Protein 1I39 (pdb70)

Radius of gyration: 17.46 Å; Cα contacts (8 Å, |Δi|>4): 346; chains: 1; bounding box: 52×42×25 Å

Foldseek 3Di:
DEKEKEWDQLQFQFFKIKIKMKAAPDVVVLCVLPLLPCPPPDLVVLLVSLVVRVVGIPMDMDIAALVRCLVVCVPPPSQVVVLVVRLVNCQVVVDQEYEYEDPDQDFVVSQVVSCVSNVHHYHYDHRCLNPGSNNSSRVSNNVSVRVVVVVVVCVPVNPQDPRHPPPPSVLVVLLVCLVVVHHDRRGNCVDPSNVVSNVD

Sequence (200 aa):
MKAGIDEAGKGCVIGPLVVAGVACSDEDRLRKLGVKDSKKLSQGRREELAEEIRKICRTEVLKVSPENLDERMAAKTINEILKECYAEIILRLKPEIAYVDSPDVIPERLSRELEEITGLRVVAEHKADEKYPLVAAASIIAKVEREREIERLKEKFGDFGSGYASDPRTREVLKEWIASGRIPSCVRMRWKTVSNLRQK

Structure (mmCIF, N/CA/C/O backbone):
data_1I39
#
_entry.id   1I39
#
_cell.length_a   74.826
_cell.length_b   74.826
_cell.length_c   142.747
_cell.angle_alpha   90.00
_cell.angle_beta   90.00
_cell.angle_gamma   120.00
#
_symmetry.space_group_name_H-M   'P 65 2 2'
#
loop_
_entity.id
_entity.type
_entity.pdbx_description
1 polymer 'RIBONUCLEASE HII'
2 water water
#
loop_
_atom_site.group_PDB
_atom_site.id
_atom_site.type_symbol
_atom_site.label_atom_id
_atom_site.label_alt_id
_atom_site.label_comp_id
_atom_site.label_asym_id
_atom_site.label_entity_id
_atom_site.label_seq_id
_atom_site.pdbx_PDB_ins_code
_atom_site.Cartn_x
_atom_site.Cartn_y
_atom_site.Cartn_z
_atom_site.occupancy
_atom_site.B_iso_or_equiv
_atom_site.auth_seq_id
_atom_site.auth_comp_id
_atom_site.auth_asym_id
_atom_site.auth_atom_id
_atom_site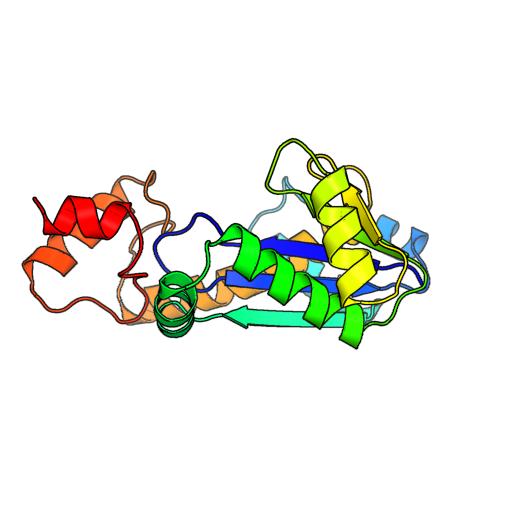.pdbx_PDB_model_num
ATOM 1 N N . MET A 1 21 ? 37.987 49.093 30.016 1.00 53.30 1 MET A N 1
ATOM 2 C CA . MET A 1 21 ? 37.641 47.890 29.202 1.00 51.98 1 MET A CA 1
ATOM 3 C C . MET A 1 21 ? 36.382 48.090 28.368 1.00 50.82 1 MET A C 1
ATOM 4 O O . MET A 1 21 ? 35.547 48.938 28.676 1.00 50.62 1 MET A O 1
ATOM 9 N N . LYS A 1 22 ? 36.261 47.301 27.305 1.00 48.85 2 LYS A N 1
ATOM 10 C CA . LYS A 1 22 ? 35.088 47.337 26.443 1.00 46.75 2 LYS A CA 1
ATOM 11 C C . LYS A 1 22 ? 34.263 46.115 26.855 1.00 44.17 2 LYS A C 1
ATOM 12 O O . LYS A 1 22 ? 34.779 45.218 27.518 1.00 43.69 2 LYS A O 1
ATOM 18 N N . ALA A 1 23 ? 32.993 46.073 26.474 1.00 42.28 3 ALA A N 1
ATOM 19 C CA . ALA A 1 23 ? 32.152 44.940 26.847 1.00 39.55 3 ALA A CA 1
ATOM 20 C C . ALA A 1 23 ? 31.152 44.574 25.764 1.00 37.89 3 ALA A C 1
ATOM 21 O O . ALA A 1 23 ? 30.721 45.432 24.996 1.00 37.16 3 ALA A O 1
ATOM 23 N N . GLY A 1 24 ? 30.804 43.289 25.710 1.00 35.31 4 GLY A N 1
ATOM 24 C CA . GLY A 1 24 ? 29.843 42.796 24.740 1.00 33.84 4 GLY A CA 1
ATOM 25 C C . GLY A 1 24 ? 28.627 42.271 25.486 1.00 32.51 4 GLY A C 1
ATOM 26 O O . GLY A 1 24 ? 28.766 41.717 26.573 1.00 32.11 4 GLY A O 1
ATOM 27 N N . ILE A 1 25 ? 27.442 42.447 24.908 1.00 31.60 5 ILE A N 1
ATOM 28 C CA . ILE A 1 25 ? 26.193 42.017 25.534 1.00 32.10 5 ILE A CA 1
ATOM 29 C C . ILE A 1 25 ? 25.309 41.270 24.533 1.00 31.58 5 ILE A C 1
ATOM 30 O O . ILE A 1 25 ? 25.175 41.685 23.382 1.00 32.61 5 ILE A O 1
ATOM 35 N N . ASP A 1 26 ? 24.704 40.169 24.971 1.00 30.78 6 ASP A N 1
ATOM 36 C CA . ASP A 1 26 ? 23.824 39.389 24.101 1.00 28.97 6 ASP A CA 1
ATOM 37 C C . ASP A 1 26 ? 22.793 38.626 24.936 1.00 26.95 6 ASP A C 1
ATOM 38 O O . ASP A 1 26 ? 22.760 38.753 26.162 1.00 26.95 6 ASP A O 1
ATOM 43 N N . GLU A 1 27 ? 21.958 37.838 24.270 1.00 25.67 7 GLU A N 1
ATOM 44 C CA . GLU A 1 27 ? 20.912 37.073 24.953 1.00 25.75 7 GLU A CA 1
ATOM 45 C C . GLU A 1 27 ? 20.701 35.709 24.332 1.00 25.09 7 GLU A C 1
ATOM 46 O O . GLU A 1 27 ? 21.211 35.428 23.249 1.00 24.29 7 GLU A O 1
ATOM 52 N N . ALA A 1 28 ? 19.932 34.877 25.030 1.00 23.31 8 ALA A N 1
ATOM 53 C CA . ALA A 1 28 ? 19.556 33.557 24.544 1.00 22.81 8 ALA A CA 1
ATOM 54 C C . ALA A 1 28 ? 18.143 33.266 25.048 1.00 22.68 8 ALA A C 1
ATOM 55 O O . ALA A 1 28 ? 17.845 33.499 26.217 1.00 23.99 8 ALA A O 1
ATOM 57 N N . GLY A 1 29 ? 17.282 32.772 24.162 1.00 22.58 9 GLY A N 1
ATOM 58 C CA . GLY A 1 29 ? 15.928 32.409 24.544 1.00 24.41 9 GLY A CA 1
ATOM 59 C C . GLY A 1 29 ? 14.814 33.425 24.350 1.00 25.18 9 GLY A C 1
ATOM 60 O O . GLY A 1 29 ? 13.694 33.204 24.814 1.00 24.75 9 GLY A O 1
ATOM 61 N N . LYS A 1 30 ? 15.087 34.521 23.656 1.00 26.68 10 LYS A N 1
ATOM 62 C CA . LYS A 1 30 ? 14.043 35.525 23.478 1.00 28.88 10 LYS A CA 1
ATOM 63 C C . LYS A 1 30 ? 12.838 35.015 22.686 1.00 29.47 10 LYS A C 1
ATOM 64 O O . LYS A 1 30 ? 11.714 35.430 22.946 1.00 31.41 10 LYS A O 1
ATOM 70 N N . GLY A 1 31 ? 13.061 34.099 21.749 1.00 29.08 11 GLY A N 1
ATOM 71 C CA . GLY A 1 31 ? 11.955 33.606 20.943 1.00 30.31 11 GLY A CA 1
ATOM 72 C C . GLY A 1 31 ? 11.349 32.280 21.371 1.00 31.90 11 GLY A C 1
ATOM 73 O O . GLY A 1 31 ? 10.440 31.777 20.723 1.00 31.11 11 GLY A O 1
ATOM 74 N N . CYS A 1 32 ? 11.845 31.730 22.472 1.00 31.46 12 CYS A N 1
ATOM 75 C CA . CYS A 1 32 ? 11.383 30.451 22.999 1.00 33.15 12 CYS A CA 1
ATOM 76 C C . CYS A 1 32 ? 10.003 30.551 23.686 1.00 33.32 12 CYS A C 1
ATOM 77 O O . CYS A 1 32 ? 9.595 31.629 24.115 1.00 33.49 12 CYS A O 1
ATOM 80 N N . VAL A 1 33 ? 9.272 29.437 23.768 1.00 32.11 13 VAL A N 1
ATOM 81 C CA . VAL A 1 33 ? 7.973 29.439 24.451 1.00 31.29 13 VAL A CA 1
ATOM 82 C C . VAL A 1 33 ? 8.122 28.761 25.817 1.00 29.58 13 VAL A C 1
ATOM 83 O O . VAL A 1 33 ? 7.262 28.900 26.691 1.00 30.25 13 VAL A O 1
ATOM 87 N N . ILE A 1 34 ? 9.224 28.037 25.993 1.00 27.48 14 ILE A N 1
ATOM 88 C CA . ILE A 1 34 ? 9.523 27.342 27.245 1.00 25.85 14 ILE A CA 1
ATOM 89 C C . ILE A 1 34 ? 10.898 27.780 27.773 1.00 27.51 14 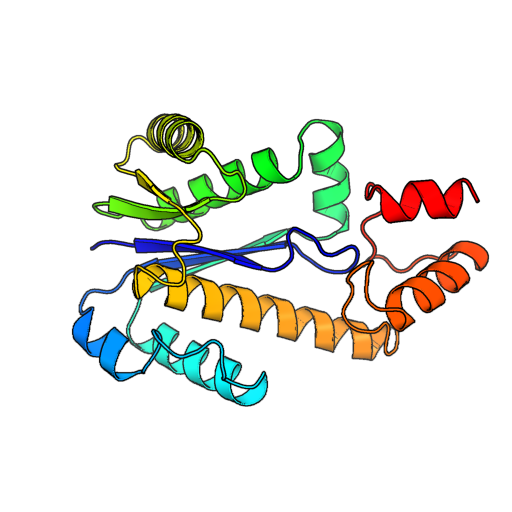ILE A C 1
ATOM 90 O O . ILE A 1 34 ? 11.834 27.987 26.992 1.00 26.60 14 ILE A O 1
ATOM 95 N N . GLY A 1 35 ? 11.018 27.938 29.090 1.00 25.66 15 GLY A N 1
ATOM 96 C CA . GLY A 1 35 ? 12.303 28.313 29.658 1.00 24.31 15 GLY A CA 1
ATOM 97 C C . GLY A 1 35 ? 12.572 29.794 29.864 1.00 24.05 15 GLY A C 1
ATOM 98 O O . GLY A 1 35 ? 11.832 30.655 29.375 1.00 22.88 15 GLY A O 1
ATOM 99 N N . PRO A 1 36 ? 13.675 30.128 30.552 1.00 24.34 16 PRO A N 1
ATOM 100 C CA . PRO A 1 36 ? 14.020 31.521 30.823 1.00 24.90 16 PRO A CA 1
ATOM 101 C C . PRO A 1 36 ? 14.639 32.306 29.680 1.00 25.24 16 PRO A C 1
ATOM 102 O O . PRO A 1 36 ? 15.014 31.752 28.642 1.00 24.15 16 PRO A O 1
ATOM 106 N N . LEU A 1 37 ? 14.729 33.614 29.906 1.00 24.67 17 LEU A N 1
ATOM 107 C CA . LEU A 1 37 ? 15.391 34.525 28.991 1.00 25.09 17 LEU A CA 1
ATOM 108 C C . LEU A 1 37 ? 16.714 34.759 29.724 1.00 23.70 17 LEU A C 1
ATOM 109 O O . LEU A 1 37 ? 16.716 35.055 30.914 1.00 23.30 17 LEU A O 1
ATOM 114 N N . VAL A 1 38 ? 17.827 34.593 29.028 1.00 23.87 18 VAL A N 1
ATOM 115 C CA . VAL A 1 38 ? 19.136 34.798 29.636 1.00 23.79 18 VAL A CA 1
ATOM 116 C C . VAL A 1 38 ? 19.880 35.933 28.924 1.00 23.85 18 VAL A C 1
ATOM 117 O O . VAL A 1 38 ? 19.984 35.953 27.695 1.00 23.30 18 VAL A O 1
ATOM 121 N N . VAL A 1 39 ? 20.375 36.884 29.708 1.00 23.00 19 VAL A N 1
ATOM 122 C CA . VAL A 1 39 ? 21.123 38.016 29.180 1.00 23.52 19 VAL A CA 1
ATOM 123 C C . VAL A 1 39 ? 22.488 38.013 29.870 1.00 23.71 19 VAL A C 1
ATOM 124 O O . VAL A 1 39 ? 22.570 37.927 31.096 1.00 22.83 19 VAL A O 1
ATOM 128 N N . ALA A 1 40 ? 23.554 38.104 29.081 1.00 24.90 20 ALA A N 1
ATOM 129 C CA . ALA A 1 40 ? 24.912 38.086 29.636 1.00 24.72 20 ALA A CA 1
ATOM 130 C C . ALA A 1 40 ? 25.832 39.159 29.064 1.00 25.21 20 ALA A C 1
ATOM 131 O O . ALA A 1 40 ? 25.653 39.613 27.941 1.00 24.78 20 ALA A O 1
ATOM 133 N N . GLY A 1 41 ? 26.825 39.542 29.861 1.00 27.32 21 GLY A N 1
ATOM 134 C CA . GLY A 1 41 ? 27.788 40.544 29.451 1.00 28.82 21 GLY A CA 1
ATOM 135 C C . GLY A 1 41 ? 29.207 40.067 29.718 1.00 29.65 21 GLY A C 1
ATOM 136 O O . GLY A 1 41 ? 29.460 39.374 30.708 1.00 28.18 21 GLY A O 1
ATOM 137 N N . VAL A 1 42 ? 30.127 40.425 28.824 1.00 29.24 22 VAL A N 1
ATOM 138 C CA . VAL A 1 42 ? 31.528 40.043 28.957 1.00 31.41 22 VAL A CA 1
ATOM 139 C C . VAL A 1 42 ? 32.451 41.241 28.729 1.00 31.80 22 VAL A C 1
ATOM 140 O O . VAL A 1 42 ? 32.296 41.986 27.754 1.00 31.11 22 VAL A O 1
ATOM 144 N N . ALA A 1 43 ? 33.407 41.413 29.639 1.00 33.13 23 ALA A N 1
ATOM 145 C CA . ALA A 1 43 ? 34.395 42.489 29.562 1.00 35.57 23 ALA A CA 1
ATOM 146 C C . ALA A 1 43 ? 35.780 41.865 29.765 1.00 36.53 23 ALA A C 1
ATOM 147 O O . ALA A 1 43 ? 36.006 41.152 30.743 1.00 35.36 23 ALA A O 1
ATOM 149 N N . CYS A 1 44 ? 36.699 42.136 28.841 1.00 40.67 24 CYS A N 1
ATOM 150 C CA . CYS A 1 44 ? 38.043 41.565 28.905 1.00 44.92 24 CYS A CA 1
ATOM 151 C C . CYS A 1 44 ? 39.137 42.616 28.872 1.00 46.04 24 CYS A C 1
ATOM 152 O O . CYS A 1 44 ? 38.983 43.669 28.256 1.00 45.67 24 CYS A O 1
ATOM 155 N N . SER A 1 45 ? 40.253 42.304 29.523 1.00 48.01 25 SER A N 1
ATOM 156 C CA . SER A 1 45 ? 41.397 43.202 29.577 1.00 49.31 25 SER A CA 1
ATOM 157 C C . SER A 1 45 ? 42.380 42.844 28.469 1.00 50.00 25 SER A C 1
ATOM 158 O O . SER A 1 45 ? 43.314 43.592 28.192 1.00 50.60 25 SER A O 1
ATOM 161 N N . ASP A 1 46 ? 42.160 41.694 27.841 1.00 50.92 26 ASP A N 1
ATOM 162 C CA . ASP A 1 46 ? 43.029 41.226 26.768 1.00 52.09 26 ASP A CA 1
ATOM 163 C C . ASP A 1 46 ? 42.190 40.539 25.698 1.00 52.50 26 ASP A C 1
ATOM 164 O O . ASP A 1 46 ? 41.864 39.357 25.824 1.00 52.60 26 ASP A O 1
ATOM 169 N N . GLU A 1 47 ? 41.849 41.276 24.645 1.00 52.54 27 GLU A N 1
ATOM 170 C CA . GLU A 1 47 ? 41.042 40.724 23.565 1.00 54.01 27 GLU A CA 1
ATOM 171 C C . GLU A 1 47 ? 41.729 39.652 22.728 1.00 54.23 27 GLU A C 1
ATOM 172 O O . GLU A 1 47 ? 41.090 38.687 22.312 1.00 54.39 27 GLU A O 1
ATOM 178 N N . ASP A 1 48 ? 43.022 39.818 22.470 1.00 54.64 28 ASP A N 1
ATOM 179 C CA . ASP A 1 48 ? 43.745 38.844 21.663 1.00 54.39 28 ASP A CA 1
ATOM 180 C C . ASP A 1 48 ? 43.806 37.498 22.372 1.00 53.07 28 ASP A C 1
ATOM 181 O O . ASP A 1 48 ? 43.878 36.451 21.727 1.00 52.67 28 ASP A O 1
ATOM 186 N N . ARG A 1 49 ? 43.779 37.520 23.701 1.00 51.75 29 ARG A N 1
ATOM 187 C CA . ARG A 1 49 ? 43.813 36.272 24.450 1.00 51.45 29 ARG A CA 1
ATOM 188 C C . ARG A 1 49 ? 42.439 35.620 24.320 1.00 50.88 29 ARG A C 1
ATOM 189 O O . ARG A 1 49 ? 42.313 34.396 24.298 1.00 50.39 29 ARG A O 1
ATOM 197 N N . LEU A 1 50 ? 41.412 36.458 24.226 1.00 50.17 30 LEU A N 1
ATOM 198 C CA . LEU A 1 50 ? 40.046 35.981 24.072 1.00 49.31 30 LEU A CA 1
ATOM 199 C C . LEU A 1 50 ? 39.935 35.312 22.707 1.00 49.30 30 LEU A C 1
ATOM 200 O O . LEU A 1 50 ? 39.333 34.247 22.569 1.00 48.80 30 LEU A O 1
ATOM 205 N N . ARG A 1 51 ? 40.532 35.951 21.706 1.00 49.13 31 ARG A N 1
ATOM 206 C CA . ARG A 1 51 ? 40.520 35.447 20.342 1.00 49.38 31 ARG A CA 1
ATOM 207 C C . ARG A 1 51 ? 41.178 34.077 20.267 1.00 48.90 31 ARG A C 1
ATOM 208 O O . ARG A 1 51 ? 40.689 33.184 19.581 1.00 48.99 31 ARG A O 1
ATOM 216 N N . LYS A 1 52 ? 42.290 33.915 20.974 1.00 48.76 32 LYS A N 1
ATOM 217 C CA . LYS A 1 52 ? 43.013 32.653 20.974 1.00 48.82 32 LYS A CA 1
ATOM 218 C C . LYS A 1 52 ? 42.109 31.475 21.339 1.00 48.21 32 LYS A C 1
ATOM 219 O O . LYS A 1 52 ? 42.330 30.354 20.874 1.00 47.16 32 LYS A O 1
ATOM 225 N N . LEU A 1 53 ? 41.101 31.731 22.173 1.00 46.63 33 LEU A N 1
ATOM 226 C CA . LEU A 1 53 ? 40.164 30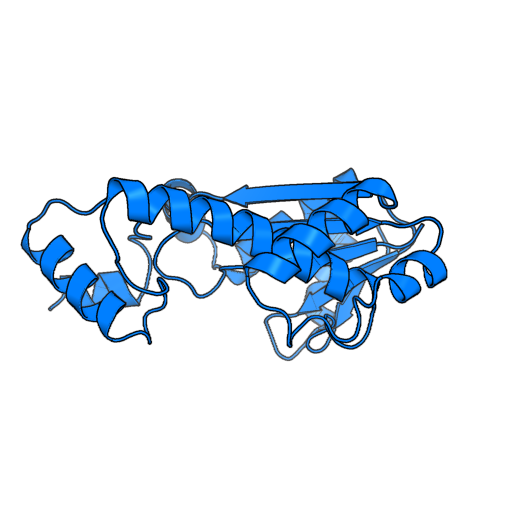.688 22.587 1.00 45.15 33 LEU A CA 1
ATOM 227 C C . LEU A 1 53 ? 39.291 30.253 21.414 1.00 44.05 33 LEU A C 1
ATOM 228 O O . LEU A 1 53 ? 38.669 29.189 21.453 1.00 43.46 33 LEU A O 1
ATOM 233 N N . GLY A 1 54 ? 39.243 31.089 20.380 1.00 43.30 34 GLY A N 1
ATOM 234 C CA . GLY A 1 54 ? 38.458 30.785 19.197 1.00 42.72 34 GLY A CA 1
ATOM 235 C C . GLY A 1 54 ? 36.972 31.099 19.279 1.00 43.35 34 GLY A C 1
ATOM 236 O O . GLY A 1 54 ? 36.151 30.343 18.753 1.00 42.58 34 GLY A O 1
ATOM 237 N N . VAL A 1 55 ? 36.616 32.209 19.919 1.00 43.08 35 VAL A N 1
ATOM 238 C CA . VAL A 1 55 ? 35.210 32.592 20.046 1.00 43.67 35 VAL A CA 1
ATOM 239 C C . VAL A 1 55 ? 34.594 32.959 18.695 1.00 44.49 35 VAL A C 1
ATOM 240 O O . VAL A 1 55 ? 33.397 32.763 18.478 1.00 42.64 35 VAL A O 1
ATOM 244 N N . LYS A 1 56 ? 35.417 33.482 17.787 1.00 47.20 36 LYS A N 1
ATOM 245 C CA . LYS A 1 56 ? 34.942 33.883 16.465 1.00 48.83 36 LYS A CA 1
ATOM 246 C C . LYS A 1 56 ? 34.191 32.764 15.748 1.00 49.17 36 LYS A C 1
ATOM 247 O O . LYS A 1 56 ? 33.106 32.988 15.211 1.00 49.11 36 LYS A O 1
ATOM 253 N N . ASP A 1 57 ? 34.764 31.564 15.734 1.00 49.43 37 ASP A N 1
ATOM 254 C CA . ASP A 1 57 ? 34.113 30.430 15.074 1.00 50.20 37 ASP A CA 1
ATOM 255 C C . ASP A 1 57 ? 33.531 29.435 16.083 1.00 48.97 37 ASP A C 1
ATOM 256 O O . ASP A 1 57 ? 33.826 28.241 16.029 1.00 50.53 37 ASP A O 1
ATOM 261 N N . SER A 1 58 ? 32.696 29.920 16.994 1.00 46.36 38 SER A N 1
ATOM 262 C CA . SER A 1 58 ? 32.102 29.051 18.005 1.00 43.64 38 SER A CA 1
ATOM 263 C C . SER A 1 58 ? 30.720 28.501 17.641 1.00 42.42 38 SER A C 1
ATOM 264 O O . SER A 1 58 ? 30.216 27.588 18.302 1.00 40.65 38 SER A O 1
ATOM 267 N N . LYS A 1 59 ? 30.113 29.044 16.587 1.00 40.74 39 LYS A N 1
ATOM 268 C CA . LYS A 1 59 ? 28.793 28.593 16.153 1.00 40.41 39 LYS A CA 1
ATOM 269 C C . LYS A 1 59 ? 28.756 27.109 15.785 1.00 38.49 39 LYS A C 1
ATOM 270 O O . LYS A 1 59 ? 27.740 26.443 15.970 1.00 38.18 39 LYS A O 1
ATOM 276 N N . LYS A 1 60 ? 29.873 26.596 15.280 1.00 36.32 40 LYS A N 1
ATOM 277 C CA . LYS A 1 60 ? 29.976 25.197 14.866 1.00 35.58 40 LYS A CA 1
ATOM 278 C C . LYS A 1 60 ? 30.040 24.240 16.050 1.00 33.85 40 LYS A C 1
ATOM 279 O O . LYS A 1 60 ? 29.776 23.046 15.911 1.00 32.46 40 LYS A O 1
ATOM 285 N N . LEU A 1 61 ? 30.396 24.772 17.214 1.00 32.72 41 LEU A N 1
ATOM 286 C CA . LEU A 1 61 ? 30.535 23.962 18.419 1.00 31.31 41 LEU A CA 1
ATOM 287 C C . LEU A 1 61 ? 29.255 23.294 18.918 1.00 31.05 41 LEU A C 1
ATOM 288 O O . LEU A 1 61 ? 28.155 23.829 18.782 1.00 30.85 41 LEU A O 1
ATOM 293 N N . SER A 1 62 ? 29.431 22.118 19.509 1.00 29.54 42 SER A N 1
ATOM 294 C CA . SER A 1 62 ? 28.340 21.349 20.085 1.00 28.99 42 SER A CA 1
ATOM 295 C C . SER A 1 62 ? 28.015 21.930 21.460 1.00 28.44 42 SER A C 1
ATOM 296 O O . SER A 1 62 ? 28.730 22.796 21.975 1.00 26.65 42 SER A O 1
ATOM 299 N N . GLN A 1 63 ? 26.951 21.419 22.067 1.00 26.94 43 GLN A N 1
ATOM 300 C CA . GLN A 1 63 ? 26.554 21.874 23.392 1.00 27.21 43 GLN A CA 1
ATOM 301 C C . GLN A 1 63 ? 27.678 21.564 24.394 1.00 26.57 43 GLN A C 1
ATOM 302 O O . GLN A 1 63 ? 27.995 22.378 25.269 1.00 24.72 43 GLN A O 1
ATOM 308 N N . GLY A 1 64 ? 28.301 20.397 24.237 1.00 25.15 44 GLY A N 1
ATOM 309 C CA . GLY A 1 64 ? 29.375 20.001 25.129 1.00 24.78 44 GLY A CA 1
ATOM 310 C C . GLY A 1 64 ? 30.614 20.867 24.991 1.00 24.93 44 GLY A C 1
ATOM 311 O O . GLY A 1 64 ? 31.237 21.234 25.986 1.00 23.92 44 GLY A O 1
ATOM 312 N N . ARG A 1 65 ? 30.986 21.194 23.758 1.00 24.13 45 ARG A N 1
ATOM 313 C CA . ARG A 1 65 ? 32.150 22.039 23.550 1.00 25.65 45 ARG A CA 1
ATOM 314 C C . ARG A 1 65 ? 31.844 23.487 23.961 1.00 25.91 45 ARG A C 1
ATOM 315 O O . ARG A 1 65 ? 32.728 24.206 24.437 1.00 23.37 45 ARG A O 1
ATOM 323 N N . ARG A 1 66 ? 30.593 23.917 23.786 1.00 26.94 46 ARG A N 1
ATOM 324 C CA . ARG A 1 66 ? 30.222 25.284 24.165 1.00 27.06 46 ARG A CA 1
ATOM 325 C C . ARG A 1 66 ? 30.405 25.496 25.662 1.00 26.79 46 ARG A C 1
ATOM 326 O O . ARG A 1 66 ? 30.912 26.526 26.107 1.00 25.55 46 ARG A O 1
ATOM 334 N N . GLU A 1 67 ? 29.966 24.512 26.436 1.00 26.70 47 GLU A N 1
ATOM 335 C CA . GLU A 1 67 ? 30.074 24.575 27.879 1.00 25.94 47 GLU A CA 1
ATOM 336 C C . GLU A 1 67 ? 31.537 24.710 28.296 1.00 26.80 47 GLU A C 1
ATOM 337 O O . GLU A 1 67 ? 31.867 25.498 29.183 1.00 21.70 47 GLU A O 1
ATOM 343 N N . GLU A 1 68 ? 32.415 23.950 27.643 1.00 25.24 48 GLU A N 1
ATOM 344 C CA . GLU A 1 68 ? 33.839 24.020 27.962 1.00 27.86 48 GLU A CA 1
ATOM 345 C C . GLU A 1 68 ? 34.416 25.399 27.645 1.00 25.25 48 GLU A C 1
ATOM 346 O O . GLU A 1 68 ? 35.212 25.941 28.411 1.00 25.00 48 GLU A O 1
ATOM 352 N N . LEU A 1 69 ? 34.021 25.959 26.506 1.00 25.51 49 LEU A N 1
ATOM 353 C CA . LEU A 1 69 ? 34.514 27.270 26.123 1.00 24.79 49 LEU A CA 1
ATOM 354 C C . LEU A 1 69 ? 34.040 28.334 27.115 1.00 24.40 49 LEU A C 1
ATOM 355 O O . LEU A 1 69 ? 34.782 29.257 27.449 1.00 23.58 49 LEU A O 1
ATOM 360 N N . ALA A 1 70 ? 32.806 28.205 27.593 1.00 25.15 50 ALA A N 1
ATOM 361 C CA . ALA A 1 70 ? 32.284 29.177 28.545 1.00 24.27 50 ALA A CA 1
ATOM 362 C C . ALA A 1 70 ? 33.152 29.221 29.806 1.00 25.69 50 ALA A C 1
ATOM 363 O O . ALA A 1 70 ? 33.427 30.292 30.343 1.00 23.28 50 ALA A O 1
ATOM 365 N N . GLU A 1 71 ? 33.590 28.060 30.279 1.00 27.10 51 GLU A N 1
ATOM 366 C CA . GLU A 1 71 ? 34.427 28.030 31.476 1.00 28.81 51 GLU A CA 1
ATOM 367 C C . GLU A 1 71 ? 35.768 28.733 31.247 1.00 27.92 51 GLU A C 1
ATOM 368 O O . GLU A 1 71 ? 36.295 29.389 32.144 1.00 28.60 51 GLU A O 1
ATOM 374 N N . GLU A 1 72 ? 36.321 28.598 30.049 1.00 29.06 52 GLU A N 1
ATOM 375 C CA . GLU A 1 72 ? 37.589 29.245 29.733 1.00 29.10 52 GLU A CA 1
ATOM 376 C C . GLU A 1 72 ? 37.383 30.761 29.687 1.00 28.85 52 GLU A C 1
ATOM 377 O O . GLU A 1 72 ? 38.229 31.527 30.156 1.00 27.95 52 GLU A O 1
ATOM 383 N N . ILE A 1 73 ? 36.255 31.189 29.122 1.00 27.07 53 ILE A N 1
ATOM 384 C CA . ILE A 1 73 ? 35.942 32.616 29.037 1.00 28.99 53 ILE A CA 1
ATOM 385 C C . ILE A 1 73 ? 35.880 33.217 30.441 1.00 29.13 53 ILE A C 1
ATOM 386 O O . ILE A 1 73 ? 36.505 34.252 30.711 1.00 27.93 53 ILE A O 1
ATOM 391 N N . ARG A 1 74 ? 35.129 32.561 31.328 1.00 29.32 54 ARG A N 1
ATOM 392 C CA . ARG A 1 74 ? 34.967 33.021 32.708 1.00 31.04 54 ARG A CA 1
ATOM 393 C C . ARG A 1 74 ? 36.280 33.197 33.463 1.00 31.60 54 ARG A C 1
ATOM 394 O O . ARG A 1 74 ? 36.373 34.029 34.364 1.00 31.53 54 ARG A O 1
ATOM 402 N N . LYS A 1 75 ? 37.295 32.418 33.102 1.00 32.53 55 LYS A N 1
ATOM 403 C CA . LYS A 1 75 ? 38.581 32.500 33.788 1.00 33.65 55 LYS A CA 1
ATOM 404 C C . LYS A 1 75 ? 39.461 33.687 33.388 1.00 33.02 55 LYS A C 1
ATOM 405 O O . LYS A 1 75 ? 40.334 34.086 34.160 1.00 33.35 55 LYS A O 1
ATOM 411 N N . ILE A 1 76 ? 39.229 34.263 32.208 1.00 32.14 56 ILE A N 1
ATOM 412 C CA . ILE A 1 76 ? 40.036 35.403 31.756 1.00 32.14 56 ILE A CA 1
ATOM 413 C C . ILE A 1 76 ? 39.255 36.706 31.514 1.00 32.04 56 ILE A C 1
ATOM 414 O O . ILE A 1 76 ? 39.843 37.732 31.170 1.00 31.22 56 ILE A O 1
ATOM 419 N N . CYS A 1 77 ? 37.939 36.672 31.696 1.00 31.08 57 CYS A N 1
ATOM 420 C CA . CYS A 1 77 ? 37.123 37.868 31.495 1.00 32.53 57 CYS A CA 1
ATOM 421 C C . CYS A 1 77 ? 36.093 37.996 32.597 1.00 31.40 57 CYS A C 1
ATOM 422 O O . CYS A 1 77 ? 35.730 37.002 33.233 1.00 30.66 57 CYS A O 1
ATOM 425 N N . ARG A 1 78 ? 35.618 39.217 32.831 1.00 30.85 58 ARG A N 1
ATOM 426 C CA . ARG A 1 78 ? 34.581 39.394 33.837 1.00 30.15 58 ARG A CA 1
ATOM 427 C C . ARG A 1 78 ? 33.274 39.076 33.121 1.00 28.80 58 ARG A C 1
ATOM 428 O O . ARG A 1 78 ? 33.094 39.444 31.955 1.00 27.62 58 ARG A O 1
ATOM 436 N N . THR A 1 79 ? 32.379 38.381 33.813 1.00 28.01 59 THR A N 1
ATOM 437 C CA . THR A 1 79 ? 31.095 38.027 33.231 1.00 28.48 59 THR A CA 1
ATOM 438 C C . THR A 1 79 ? 29.968 38.334 34.209 1.00 29.08 59 THR A C 1
ATOM 439 O O . THR A 1 79 ? 30.141 38.238 35.424 1.00 30.35 59 THR A O 1
ATOM 443 N N . GLU A 1 80 ? 28.823 38.734 33.664 1.00 29.76 60 GLU A N 1
ATOM 444 C CA . GLU A 1 80 ? 27.639 39.043 34.456 1.00 29.80 60 GLU A CA 1
ATOM 445 C C . GLU A 1 80 ? 26.437 38.412 33.754 1.00 29.49 60 GLU A C 1
ATOM 446 O O . GLU A 1 80 ? 26.241 38.603 32.553 1.00 29.54 60 GLU A O 1
ATOM 452 N N . VAL A 1 81 ? 25.647 37.654 34.504 1.00 28.70 61 VAL A N 1
ATOM 453 C CA . VAL A 1 81 ? 24.485 36.982 33.937 1.00 29.02 61 VAL A CA 1
ATOM 454 C C . VAL A 1 81 ? 23.198 37.362 34.642 1.00 28.75 61 VAL A C 1
ATOM 455 O O . VAL A 1 81 ? 23.164 37.558 35.856 1.00 28.40 61 VAL A O 1
ATOM 459 N N . LEU A 1 82 ? 22.136 37.440 33.857 1.00 28.98 62 LEU A N 1
ATOM 460 C CA . LEU A 1 82 ? 20.814 37.780 34.350 1.00 29.85 62 LEU A CA 1
ATOM 461 C C . LEU A 1 82 ? 19.831 36.788 33.725 1.00 28.40 62 LEU A C 1
ATOM 462 O O . LEU A 1 82 ? 19.872 36.548 32.522 1.00 28.14 62 LEU A O 1
ATOM 467 N N . LYS A 1 83 ? 18.963 36.199 34.541 1.00 27.29 63 LYS A N 1
ATOM 468 C CA . LYS A 1 83 ? 17.981 35.237 34.042 1.00 29.03 63 LYS A CA 1
ATOM 469 C C . LYS A 1 83 ? 16.576 35.644 34.459 1.00 29.73 63 LYS A C 1
ATOM 470 O O . LYS A 1 83 ? 16.340 35.963 35.628 1.00 30.40 63 LYS A O 1
ATOM 476 N N . VAL A 1 84 ? 15.649 35.629 33.505 1.00 26.54 64 VAL A N 1
ATOM 477 C CA . VAL A 1 84 ? 14.268 35.979 33.790 1.00 26.10 64 VAL A CA 1
ATOM 478 C C . VAL A 1 84 ? 13.415 34.743 33.552 1.00 25.22 64 VAL A C 1
ATOM 479 O O . VAL A 1 84 ? 13.341 34.233 32.438 1.00 24.49 64 VAL A O 1
ATOM 483 N N . SER A 1 85 ? 12.777 34.268 34.616 1.00 25.94 65 SER A N 1
ATOM 484 C CA . SER A 1 85 ? 11.938 33.079 34.555 1.00 26.05 65 SER A CA 1
ATOM 485 C C . SER A 1 85 ? 10.662 33.262 33.725 1.00 25.66 65 SER A C 1
ATOM 486 O O . SER A 1 85 ? 10.203 34.385 33.502 1.00 24.02 65 SER A O 1
ATOM 489 N N . PRO A 1 86 ? 10.077 32.150 33.251 1.00 25.89 66 PRO A N 1
ATOM 490 C CA . PRO A 1 86 ? 8.843 32.239 32.460 1.00 26.58 66 PRO A CA 1
ATOM 491 C C . PRO A 1 86 ? 7.757 33.002 33.240 1.00 27.15 66 PRO A C 1
ATOM 492 O O . PRO A 1 86 ? 7.066 33.863 32.694 1.00 26.87 66 PRO A O 1
ATOM 496 N N . GLU A 1 87 ? 7.626 32.684 34.522 1.00 27.47 67 GLU A N 1
ATOM 497 C CA . GLU A 1 87 ? 6.640 33.329 35.386 1.00 29.11 67 GLU A CA 1
ATOM 498 C C . GLU A 1 87 ? 6.849 34.839 35.429 1.00 27.32 67 GLU A C 1
ATOM 499 O O . GLU A 1 87 ? 5.908 35.607 35.244 1.00 27.33 67 GLU A O 1
ATOM 505 N N . ASN A 1 88 ? 8.087 35.259 35.663 1.00 27.63 68 ASN A N 1
ATOM 506 C CA . ASN A 1 88 ? 8.417 36.676 35.728 1.00 28.09 68 ASN A CA 1
ATOM 507 C C . ASN A 1 88 ? 8.283 37.359 34.372 1.00 27.60 68 ASN A C 1
ATOM 508 O O . ASN A 1 88 ? 7.953 38.546 34.304 1.00 26.67 68 ASN A O 1
ATOM 513 N N . LEU A 1 89 ? 8.548 36.622 33.292 1.00 26.37 69 LEU A N 1
ATOM 514 C CA . LEU A 1 89 ? 8.394 37.180 31.948 1.00 26.90 69 LEU A CA 1
ATOM 515 C C . LEU A 1 89 ? 6.908 37.448 31.692 1.00 27.53 69 LEU A C 1
ATOM 516 O O . LEU A 1 89 ? 6.533 38.506 31.172 1.00 27.35 69 LEU A O 1
ATOM 521 N N . ASP A 1 90 ? 6.067 36.481 32.052 1.00 27.07 70 ASP A N 1
ATOM 522 C CA . ASP A 1 90 ? 4.628 36.620 31.865 1.00 28.96 70 ASP A CA 1
ATOM 523 C C . ASP A 1 90 ? 4.116 37.838 32.628 1.00 29.35 70 ASP A C 1
ATOM 524 O O . ASP A 1 90 ? 3.232 38.554 32.161 1.00 29.87 70 ASP A O 1
ATOM 529 N N . GLU A 1 91 ? 4.684 38.076 33.801 1.00 29.73 71 GLU A N 1
ATOM 530 C CA . GLU A 1 91 ? 4.271 39.208 34.609 1.00 33.66 71 GLU A CA 1
ATOM 531 C C . GLU A 1 91 ? 4.649 40.532 33.947 1.00 31.83 71 GLU A C 1
ATOM 532 O O . GLU A 1 91 ? 3.835 41.445 33.846 1.00 32.90 71 GLU A O 1
ATOM 538 N N . ARG A 1 92 ? 5.890 40.626 33.494 1.00 31.04 72 ARG A N 1
ATOM 539 C CA . ARG A 1 92 ? 6.379 41.848 32.870 1.00 31.75 72 ARG A CA 1
ATOM 540 C C . ARG A 1 92 ? 5.819 42.131 31.474 1.00 29.92 72 ARG A C 1
ATOM 541 O O . ARG A 1 92 ? 5.724 43.291 31.066 1.00 29.71 72 ARG A O 1
ATOM 549 N N . MET A 1 93 ? 5.446 41.088 30.743 1.00 30.23 73 MET A N 1
ATOM 550 C CA . MET A 1 93 ? 4.926 41.279 29.394 1.00 31.19 73 MET A CA 1
ATOM 551 C C . MET A 1 93 ? 3.523 41.845 29.341 1.00 30.91 73 MET A C 1
ATOM 552 O O . MET A 1 93 ? 2.997 42.130 28.258 1.00 29.91 73 MET A O 1
ATOM 557 N N . ALA A 1 94 ? 2.912 42.003 30.507 1.00 31.80 74 ALA A N 1
ATOM 558 C CA . ALA A 1 94 ? 1.577 42.570 30.569 1.00 32.29 74 ALA A CA 1
ATOM 559 C C . ALA A 1 94 ? 1.677 44.042 30.173 1.00 32.85 74 ALA A C 1
ATOM 560 O O . ALA A 1 94 ? 0.839 44.561 29.439 1.00 34.28 74 ALA A O 1
ATOM 562 N N . ALA A 1 95 ? 2.732 44.706 30.632 1.00 31.44 75 ALA A N 1
ATOM 563 C CA . ALA A 1 95 ? 2.908 46.118 30.336 1.00 30.06 75 ALA A CA 1
ATOM 564 C C . ALA A 1 95 ? 4.004 46.439 29.326 1.00 29.95 75 ALA A C 1
ATOM 565 O O . ALA A 1 95 ? 4.071 47.560 28.834 1.00 29.20 75 ALA A O 1
ATOM 567 N N . LYS A 1 96 ? 4.865 45.472 29.018 1.00 30.23 76 LYS A N 1
ATOM 568 C CA . LYS A 1 96 ? 5.941 45.707 28.052 1.00 30.60 76 LYS A CA 1
ATOM 569 C C . LYS A 1 96 ? 6.087 44.560 27.050 1.00 29.91 76 LYS A C 1
ATOM 570 O O . LYS A 1 96 ? 5.609 43.450 27.295 1.00 30.58 76 LYS A O 1
ATOM 576 N N . THR A 1 97 ? 6.728 44.840 25.914 1.00 28.91 77 THR A N 1
ATOM 577 C CA . THR A 1 97 ? 6.957 43.821 24.884 1.00 28.08 77 THR A CA 1
ATOM 578 C C . THR A 1 97 ? 8.257 43.093 25.202 1.00 28.56 77 THR A C 1
ATOM 579 O O . THR A 1 97 ? 9.050 43.557 26.024 1.00 26.22 77 THR A O 1
ATOM 583 N N . ILE A 1 98 ? 8.495 41.969 24.534 1.00 28.98 78 ILE A N 1
ATOM 584 C CA . ILE A 1 98 ? 9.721 41.222 24.800 1.00 30.32 78 ILE A CA 1
ATOM 585 C C . ILE A 1 98 ? 10.985 42.039 24.497 1.00 30.67 78 ILE A C 1
ATOM 586 O O . ILE A 1 98 ? 11.966 41.960 25.232 1.00 30.89 78 ILE A O 1
ATOM 591 N N . ASN A 1 99 ? 10.964 42.837 23.432 1.00 30.46 79 ASN A N 1
ATOM 592 C CA . ASN A 1 99 ? 12.135 43.637 23.084 1.00 30.56 79 ASN A CA 1
ATOM 593 C C . ASN A 1 99 ? 12.423 44.747 24.089 1.00 29.12 79 ASN A C 1
ATOM 594 O O . ASN A 1 99 ? 13.583 45.067 24.342 1.00 29.49 79 ASN A O 1
ATOM 599 N N . GLU A 1 100 ? 11.375 45.334 24.657 1.00 27.98 80 GLU A N 1
ATOM 600 C CA . GLU A 1 100 ? 11.552 46.387 25.655 1.00 27.94 80 GLU A CA 1
ATOM 601 C C . GLU A 1 100 ? 12.117 45.740 26.924 1.00 27.27 80 GLU A C 1
ATOM 602 O O . GLU A 1 100 ? 12.966 46.319 27.606 1.00 25.06 80 GLU A O 1
ATOM 608 N N . ILE A 1 101 ? 11.658 44.527 27.222 1.00 26.60 81 ILE A N 1
ATOM 609 C CA . ILE A 1 101 ? 12.155 43.788 28.383 1.00 27.35 81 ILE A CA 1
ATOM 610 C C . ILE A 1 101 ? 13.661 43.556 28.202 1.00 26.95 81 ILE A C 1
ATOM 611 O O . ILE A 1 101 ? 14.466 43.744 29.124 1.00 26.40 81 ILE A O 1
ATOM 616 N N . LEU A 1 102 ? 14.029 43.141 26.998 1.00 27.34 82 LEU A N 1
ATOM 617 C CA . LEU A 1 102 ? 15.424 42.899 26.665 1.00 27.29 82 LEU A CA 1
ATOM 618 C C . LEU A 1 102 ? 16.239 44.162 26.910 1.00 26.73 82 LEU A C 1
ATOM 619 O O . LEU A 1 102 ? 17.299 44.116 27.534 1.00 26.08 82 LEU A O 1
ATOM 624 N N . LYS A 1 103 ? 15.735 45.283 26.393 1.00 26.27 83 LYS A N 1
ATOM 625 C CA . LYS A 1 103 ? 16.388 46.578 26.534 1.00 26.62 83 LYS A CA 1
ATOM 626 C C . LYS A 1 103 ? 16.684 46.862 27.999 1.00 26.79 83 LYS A C 1
ATOM 627 O O . LYS A 1 103 ? 17.778 47.304 28.352 1.00 27.98 83 LYS A O 1
ATOM 633 N N . GLU A 1 104 ? 15.703 46.602 28.853 1.00 28.24 84 GLU A N 1
ATOM 634 C CA . GLU A 1 104 ? 15.861 46.805 30.284 1.00 29.09 84 GLU A CA 1
ATOM 635 C C . GLU A 1 104 ? 16.952 45.893 30.858 1.00 28.64 84 GLU A C 1
ATOM 636 O O . GLU A 1 104 ? 17.756 46.323 31.689 1.00 25.67 84 GLU A O 1
ATOM 642 N N . CYS A 1 105 ? 16.969 44.637 30.415 1.00 28.08 85 CYS A N 1
ATOM 643 C CA . CYS A 1 105 ? 17.974 43.680 30.873 1.00 28.96 85 CYS A CA 1
ATOM 644 C C . CYS A 1 105 ? 19.363 44.129 30.437 1.00 27.86 85 CYS A C 1
ATOM 645 O O . CYS A 1 105 ? 20.317 44.077 31.216 1.00 29.78 85 CYS A O 1
ATOM 648 N N . TYR A 1 106 ? 19.471 44.563 29.185 1.00 27.68 86 TYR A N 1
ATOM 649 C CA . TYR A 1 106 ? 20.730 45.055 28.639 1.00 27.83 86 TYR A CA 1
ATOM 650 C C . TYR A 1 106 ? 21.288 46.199 29.494 1.00 27.97 86 TYR A C 1
ATOM 651 O O . TYR A 1 106 ? 22.475 46.227 29.816 1.00 25.59 86 TYR A O 1
ATOM 660 N N . ALA A 1 107 ? 20.431 47.152 29.844 1.00 28.30 87 ALA A N 1
ATOM 661 C CA . ALA A 1 107 ? 20.866 48.294 30.652 1.00 30.40 87 ALA A CA 1
ATOM 662 C C . ALA A 1 107 ? 21.400 47.862 32.014 1.00 30.35 87 ALA A C 1
ATOM 663 O O . ALA A 1 107 ? 22.419 48.373 32.470 1.00 30.70 87 ALA A O 1
ATOM 665 N N . GLU A 1 108 ? 20.712 46.924 32.660 1.00 32.09 88 GLU A N 1
ATOM 666 C CA . GLU A 1 108 ? 21.142 46.437 33.972 1.00 33.58 88 GLU A CA 1
ATOM 667 C C . GLU A 1 108 ? 22.553 45.841 33.891 1.00 32.58 88 GLU A C 1
ATOM 668 O O . GLU A 1 108 ? 23.404 46.139 34.725 1.00 31.52 88 GLU A O 1
ATOM 674 N N . ILE A 1 109 ? 22.794 45.008 32.882 1.00 32.18 89 ILE A N 1
ATOM 675 C CA . ILE A 1 109 ? 24.102 44.380 32.701 1.00 32.33 89 ILE A CA 1
ATOM 676 C C . ILE A 1 109 ? 25.183 45.428 32.417 1.00 32.91 89 ILE A C 1
ATOM 677 O O . ILE A 1 109 ? 26.278 45.369 32.973 1.00 31.85 89 ILE A O 1
ATOM 682 N N . ILE A 1 110 ? 24.870 46.390 31.557 1.00 32.50 90 ILE A N 1
ATOM 683 C CA . ILE A 1 110 ? 25.821 47.444 31.218 1.00 34.01 90 ILE A CA 1
ATOM 684 C C . ILE A 1 110 ? 26.189 48.266 32.451 1.00 34.75 90 ILE A C 1
ATOM 685 O O . ILE A 1 110 ? 27.348 48.655 32.637 1.00 33.98 90 ILE A O 1
ATOM 690 N N . LEU A 1 111 ? 25.200 48.522 33.301 1.00 34.98 91 LEU A N 1
ATOM 691 C CA . LEU A 1 111 ? 25.442 49.303 34.500 1.00 35.16 91 LEU A CA 1
ATOM 692 C C . LEU A 1 111 ? 26.245 48.538 35.553 1.00 36.56 91 LEU A C 1
ATOM 693 O O . LEU A 1 111 ? 26.919 49.151 36.383 1.00 35.95 91 LEU A O 1
ATOM 698 N N . ARG A 1 112 ? 26.188 47.208 35.526 1.00 35.70 92 ARG A N 1
ATOM 699 C CA . ARG A 1 112 ? 26.962 46.425 36.485 1.00 36.37 92 ARG A CA 1
ATOM 700 C C . ARG A 1 112 ? 28.425 46.457 36.074 1.00 37.02 92 ARG A C 1
ATOM 701 O O . ARG A 1 112 ? 29.319 46.561 36.914 1.00 37.36 92 ARG A O 1
ATOM 709 N N . LEU A 1 113 ? 28.653 46.355 34.769 1.00 37.38 93 LEU A N 1
ATOM 710 C CA . LEU A 1 113 ? 29.992 46.339 34.195 1.00 38.08 93 LEU A CA 1
ATOM 711 C C . LEU A 1 113 ? 30.630 47.724 34.030 1.00 40.90 93 LEU A C 1
ATOM 712 O O . LEU A 1 113 ? 31.855 47.863 34.143 1.00 40.00 93 LEU A O 1
ATOM 717 N N . LYS A 1 114 ? 29.803 48.730 33.758 1.00 42.65 94 LYS A N 1
ATOM 718 C CA . LYS A 1 114 ? 30.265 50.105 33.550 1.00 44.77 94 LYS A CA 1
ATOM 719 C C . LYS A 1 114 ? 31.502 50.191 32.656 1.00 44.76 94 LYS A C 1
ATOM 720 O O . LYS A 1 114 ? 32.536 50.733 33.055 1.00 44.91 94 LYS A O 1
ATOM 726 N N . PRO A 1 115 ? 31.403 49.666 31.423 1.00 45.48 95 PRO A N 1
ATOM 727 C CA . PRO A 1 115 ? 32.513 49.672 30.466 1.00 46.28 95 PRO A CA 1
ATOM 728 C C . PRO A 1 115 ? 32.750 51.016 29.794 1.00 47.61 95 PRO A C 1
ATOM 729 O O . PRO A 1 115 ? 31.951 51.942 29.918 1.00 46.78 95 PRO A O 1
ATOM 733 N N . GLU A 1 116 ? 33.865 51.099 29.078 1.00 49.75 96 GLU A N 1
ATOM 734 C CA . GLU A 1 116 ? 34.233 52.300 28.343 1.00 51.93 96 GLU A CA 1
ATOM 735 C C . GLU A 1 116 ? 33.196 52.465 27.238 1.00 50.80 96 GLU A C 1
ATOM 736 O O . GLU A 1 116 ? 32.674 53.554 26.995 1.00 50.88 96 GLU A O 1
ATOM 742 N N . ILE A 1 117 ? 32.901 51.353 26.583 1.00 50.03 97 ILE A N 1
ATOM 743 C CA . ILE A 1 117 ? 31.929 51.307 25.502 1.00 48.63 97 ILE A CA 1
ATOM 744 C C . ILE A 1 117 ? 31.342 49.893 25.499 1.00 47.40 97 ILE A C 1
ATOM 745 O O . ILE A 1 117 ? 32.045 48.925 25.783 1.00 47.41 97 ILE A O 1
ATOM 750 N N . ALA A 1 118 ? 30.053 49.777 25.198 1.00 45.41 98 ALA A N 1
ATOM 751 C CA . ALA A 1 118 ? 29.397 48.473 25.177 1.00 43.23 98 ALA A CA 1
ATOM 752 C C . ALA A 1 118 ? 28.783 48.148 23.823 1.00 42.10 98 ALA A C 1
ATOM 753 O O . ALA A 1 118 ? 28.043 48.951 23.252 1.00 41.60 98 ALA A O 1
ATOM 755 N N . TYR A 1 119 ? 29.099 46.963 23.312 1.00 41.55 99 TYR A N 1
ATOM 756 C CA . TYR A 1 119 ? 28.575 46.510 22.027 1.00 40.72 99 TYR A CA 1
ATOM 757 C C . TYR A 1 119 ? 27.442 45.521 22.288 1.00 39.58 99 TYR A C 1
ATOM 758 O O . TYR A 1 119 ? 27.627 44.527 22.985 1.00 37.69 99 TYR A O 1
ATOM 767 N N . VAL A 1 120 ? 26.273 45.806 21.720 1.00 40.07 100 VAL A N 1
ATOM 768 C CA . VAL A 1 120 ? 25.082 44.977 21.904 1.00 40.93 100 VAL A CA 1
ATOM 769 C C . VAL A 1 120 ? 24.521 44.450 20.584 1.00 43.03 100 VAL A C 1
ATOM 770 O O . VAL A 1 120 ? 24.683 45.075 19.537 1.00 42.95 100 VAL A O 1
ATOM 774 N N . ASP A 1 121 ? 23.850 43.304 20.646 1.00 45.77 101 ASP A N 1
ATOM 775 C CA . ASP A 1 121 ? 23.239 42.689 19.464 1.00 48.50 101 ASP A CA 1
ATOM 776 C C . ASP A 1 121 ? 21.788 43.191 19.339 1.00 49.42 101 ASP A C 1
ATOM 777 O O . ASP A 1 121 ? 20.991 43.056 20.273 1.00 50.00 101 ASP A O 1
ATOM 782 N N . SER A 1 122 ? 21.445 43.753 18.181 1.00 50.91 102 SER A N 1
ATOM 783 C CA . SER A 1 122 ? 20.109 44.314 17.955 1.00 51.29 102 SER A CA 1
ATOM 784 C C . SER A 1 122 ? 19.036 43.364 17.398 1.00 52.36 102 SER A C 1
ATOM 785 O O . SER A 1 122 ? 19.223 42.757 16.340 1.00 52.20 102 SER A O 1
ATOM 788 N N . PRO A 1 123 ? 17.888 43.245 18.105 1.00 53.15 103 PRO A N 1
ATOM 789 C CA . PRO A 1 123 ? 16.752 42.390 17.727 1.00 53.84 103 PRO A CA 1
ATOM 790 C C . PRO A 1 123 ? 16.029 42.905 16.480 1.00 54.72 103 PRO A C 1
ATOM 791 O O . PRO A 1 123 ? 15.596 42.125 15.631 1.00 54.94 103 PRO A O 1
ATOM 795 N N . ASP A 1 124 ? 15.888 44.223 16.391 1.00 55.91 104 ASP A N 1
ATOM 796 C CA . ASP A 1 124 ? 15.226 44.846 15.254 1.00 56.79 104 ASP A CA 1
ATOM 797 C C . ASP A 1 124 ? 16.269 45.227 14.210 1.00 57.27 104 ASP A C 1
ATOM 798 O O . ASP A 1 124 ? 17.466 45.287 14.504 1.00 57.63 104 ASP A O 1
ATOM 803 N N . VAL A 1 125 ? 15.805 45.485 12.992 1.00 57.37 105 VAL A N 1
ATOM 804 C CA . VAL A 1 125 ? 16.685 45.851 11.891 1.00 57.38 105 VAL A CA 1
ATOM 805 C C . VAL A 1 125 ? 17.380 47.205 12.060 1.00 57.16 105 VAL A C 1
ATOM 806 O O . VAL A 1 125 ? 18.509 47.378 11.601 1.00 57.22 105 VAL A O 1
ATOM 810 N N . ILE A 1 126 ? 16.708 48.150 12.725 1.00 57.44 106 ILE A N 1
ATOM 811 C CA . ILE A 1 126 ? 17.247 49.498 12.968 1.00 56.25 106 ILE A CA 1
ATOM 812 C C . ILE A 1 126 ? 17.885 49.656 14.354 1.00 55.08 106 ILE A C 1
ATOM 813 O O . ILE A 1 126 ? 17.192 49.852 15.349 1.00 55.28 106 ILE A O 1
ATOM 818 N N . PRO A 1 127 ? 19.228 49.590 14.422 1.00 54.39 107 PRO A N 1
ATOM 819 C CA . PRO A 1 127 ? 20.029 49.714 15.647 1.00 53.55 107 PRO A CA 1
ATOM 820 C C . PRO A 1 127 ? 20.010 51.064 16.363 1.00 53.42 107 PRO A C 1
ATOM 821 O O . PRO A 1 127 ? 19.850 51.120 17.586 1.00 53.47 107 PRO A O 1
ATOM 825 N N . GLU A 1 128 ? 20.186 52.141 15.602 1.00 52.71 108 GLU A N 1
ATOM 826 C CA . GLU A 1 128 ? 20.240 53.498 16.153 1.00 51.23 108 GLU A CA 1
ATOM 827 C C . GLU A 1 128 ? 19.292 53.807 17.299 1.00 48.79 108 GLU A C 1
ATOM 828 O O . GLU A 1 128 ? 19.711 54.376 18.305 1.00 48.45 108 GLU A O 1
ATOM 834 N N . ARG A 1 129 ? 18.022 53.444 17.149 1.00 46.22 109 ARG A N 1
ATOM 835 C CA . ARG A 1 129 ? 17.042 53.705 18.190 1.00 44.74 109 ARG A CA 1
ATOM 836 C C . ARG A 1 129 ? 17.389 52.982 19.497 1.00 44.32 109 ARG A C 1
ATOM 837 O O . ARG A 1 129 ? 17.200 53.531 20.582 1.00 44.00 109 ARG A O 1
ATOM 845 N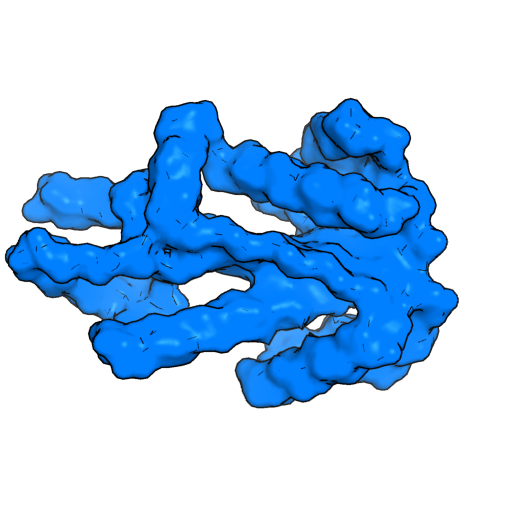 N . LEU A 1 130 ? 17.902 51.756 19.394 1.00 43.82 110 LEU A N 1
ATOM 846 C CA . LEU A 1 130 ? 18.275 50.985 20.579 1.00 42.42 110 LEU A CA 1
ATOM 847 C C . LEU A 1 130 ? 19.489 51.627 21.250 1.00 42.13 110 LEU A C 1
ATOM 848 O O . LEU A 1 130 ? 19.540 51.736 22.478 1.00 41.78 110 LEU A O 1
ATOM 853 N N . SER A 1 131 ? 20.460 52.049 20.440 1.00 41.99 111 SER A N 1
ATOM 854 C CA . SER A 1 131 ? 21.665 52.694 20.957 1.00 42.25 111 SER A CA 1
ATOM 855 C C . SER A 1 131 ? 21.288 53.953 21.732 1.00 42.18 111 SER A C 1
ATOM 856 O O . SER A 1 131 ? 21.810 54.193 22.817 1.00 42.79 111 SER A O 1
ATOM 859 N N . ARG A 1 132 ? 20.380 54.748 21.166 1.00 42.20 112 ARG A N 1
ATOM 860 C CA . ARG A 1 132 ? 19.912 55.981 21.801 1.00 41.93 112 ARG A CA 1
ATOM 861 C C . ARG A 1 132 ? 19.305 55.724 23.174 1.00 41.78 112 ARG A C 1
ATOM 862 O O . ARG A 1 132 ? 19.764 56.266 24.181 1.00 40.98 112 ARG A O 1
ATOM 870 N N . GLU A 1 133 ? 18.256 54.908 23.198 1.00 41.63 113 GLU A N 1
ATOM 871 C CA . GLU A 1 133 ? 17.555 54.583 24.438 1.00 42.62 113 GLU A CA 1
ATOM 872 C C . GLU A 1 133 ? 18.474 53.998 25.503 1.00 41.60 113 GLU A C 1
ATOM 873 O O . GLU A 1 133 ? 18.315 54.280 26.690 1.00 41.18 113 GLU A O 1
ATOM 879 N N . LEU A 1 134 ? 19.440 53.193 25.072 1.00 40.68 114 LEU A N 1
ATOM 880 C CA . LEU A 1 134 ? 20.389 52.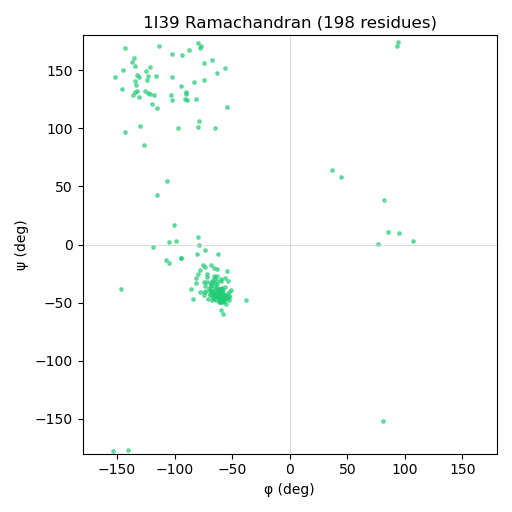573 25.989 1.00 40.52 114 LEU A CA 1
ATOM 881 C C . LEU A 1 134 ? 21.361 53.597 26.565 1.00 40.92 114 LEU A C 1
ATOM 882 O O . LEU A 1 134 ? 21.603 53.622 27.776 1.00 39.94 114 LEU A O 1
ATOM 887 N N . GLU A 1 135 ? 21.918 54.442 25.701 1.00 41.81 115 GLU A N 1
ATOM 888 C CA . GLU A 1 135 ? 22.857 55.463 26.148 1.00 43.59 115 GLU A CA 1
ATOM 889 C C . GLU A 1 135 ? 22.163 56.440 27.093 1.00 43.19 115 GLU A C 1
ATOM 890 O O . GLU A 1 135 ? 22.797 57.033 27.960 1.00 43.92 115 GLU A O 1
ATOM 896 N N . GLU A 1 136 ? 20.854 56.588 26.939 1.00 43.94 116 GLU A N 1
ATOM 897 C CA . GLU A 1 136 ? 20.093 57.499 27.781 1.00 44.81 116 GLU A CA 1
ATOM 898 C C . GLU A 1 136 ? 19.829 56.883 29.153 1.00 43.61 116 GLU A C 1
ATOM 899 O O . GLU A 1 136 ? 19.928 57.555 30.182 1.00 42.49 116 GLU A O 1
ATOM 905 N N . ILE A 1 137 ? 19.505 55.597 29.165 1.00 42.48 117 ILE A N 1
ATOM 906 C CA . ILE A 1 137 ? 19.235 54.902 30.414 1.00 42.87 117 ILE A CA 1
ATOM 907 C C . ILE A 1 137 ? 20.507 54.742 31.241 1.00 42.65 117 ILE A C 1
ATOM 908 O O . ILE A 1 137 ? 20.508 54.971 32.453 1.00 42.50 117 ILE A O 1
ATOM 913 N N . THR A 1 138 ? 21.590 54.365 30.569 1.00 42.65 118 THR A N 1
ATOM 914 C CA . THR A 1 138 ? 22.870 54.122 31.229 1.00 43.85 118 THR A CA 1
ATOM 915 C C . THR A 1 138 ? 23.757 55.345 31.431 1.00 44.36 118 THR A C 1
ATOM 916 O O . THR A 1 138 ? 24.421 55.469 32.456 1.00 44.33 118 THR A O 1
ATOM 920 N N . GLY A 1 139 ? 23.775 56.240 30.451 1.00 45.57 119 GLY A N 1
ATOM 921 C CA . GLY A 1 139 ? 24.626 57.409 30.554 1.00 45.85 119 GLY A CA 1
ATOM 922 C C . GLY A 1 139 ? 26.013 57.032 30.063 1.00 46.85 119 GLY A C 1
ATOM 923 O O . GLY A 1 139 ? 26.971 57.786 30.237 1.00 47.32 119 GLY A O 1
ATOM 924 N N . LEU A 1 140 ? 26.118 55.852 29.452 1.00 46.49 120 LEU A N 1
ATOM 925 C CA . LEU A 1 140 ? 27.387 55.356 28.923 1.00 47.28 120 LEU A CA 1
ATOM 926 C C . LEU A 1 140 ? 27.343 55.268 27.402 1.00 46.74 120 LEU A C 1
ATOM 927 O O . LEU A 1 140 ? 26.288 55.429 26.789 1.00 47.17 120 LEU A O 1
ATOM 932 N N . ARG A 1 141 ? 28.499 55.011 26.801 1.00 46.73 121 ARG A N 1
ATOM 933 C CA . ARG A 1 141 ? 28.605 54.887 25.351 1.00 47.03 121 ARG A CA 1
ATOM 934 C C . ARG A 1 141 ? 28.175 53.472 24.958 1.00 46.63 121 ARG A C 1
ATOM 935 O O . ARG A 1 141 ? 28.713 52.493 25.471 1.00 45.82 121 ARG A O 1
ATOM 943 N N . VAL A 1 142 ? 27.202 53.371 24.055 1.00 46.29 122 VAL A N 1
ATOM 944 C CA . VAL A 1 142 ? 26.694 52.074 23.617 1.00 46.23 122 VAL A CA 1
ATOM 945 C C . VAL A 1 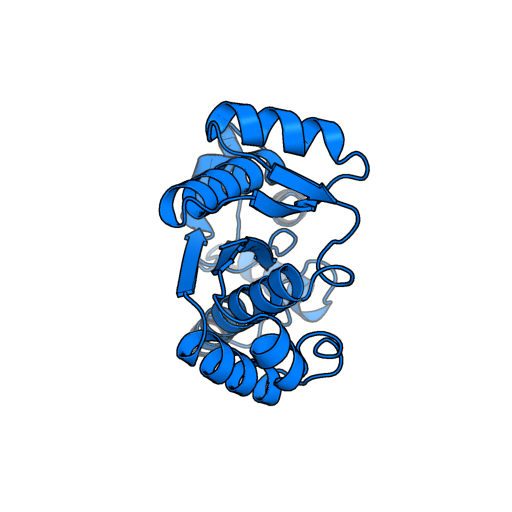142 ? 26.556 52.000 22.102 1.00 46.37 122 VAL A C 1
ATOM 946 O O . VAL A 1 142 ? 26.143 52.963 21.464 1.00 46.52 122 VAL A O 1
ATOM 950 N N . VAL A 1 143 ? 26.905 50.846 21.541 1.00 46.89 123 VAL A N 1
ATOM 951 C CA . VAL A 1 143 ? 26.822 50.608 20.104 1.00 47.77 123 VAL A CA 1
ATOM 952 C C . VAL A 1 143 ? 26.093 49.298 19.818 1.00 48.94 123 VAL A C 1
ATOM 953 O O . VAL A 1 143 ? 26.673 48.222 19.956 1.00 49.05 123 VAL A O 1
ATOM 957 N N . ALA A 1 144 ? 24.823 49.390 19.430 1.00 49.78 124 ALA A N 1
ATOM 958 C CA . ALA A 1 144 ? 24.023 48.208 19.107 1.00 50.99 124 ALA A CA 1
ATOM 959 C C . ALA A 1 144 ? 24.123 47.999 17.602 1.00 52.35 124 ALA A C 1
ATOM 960 O O . ALA A 1 144 ? 24.033 48.961 16.839 1.00 52.43 124 ALA A O 1
ATOM 962 N N . GLU A 1 145 ? 24.303 46.756 17.164 1.00 53.52 125 GLU A N 1
ATOM 963 C CA . GLU A 1 145 ? 24.431 46.515 15.734 1.00 55.81 125 GLU A CA 1
ATOM 964 C C . GLU A 1 145 ? 23.772 45.287 15.121 1.00 56.37 125 GLU A C 1
ATOM 965 O O . GLU A 1 145 ? 23.081 44.511 15.785 1.00 57.14 125 GLU A O 1
ATOM 971 N N . HIS A 1 146 ? 24.016 45.152 13.819 1.00 57.56 126 HIS A N 1
ATOM 972 C CA . HIS A 1 146 ? 23.510 44.081 12.968 1.00 58.42 126 HIS A CA 1
ATOM 973 C C . HIS A 1 146 ? 24.075 42.725 13.371 1.00 58.29 126 HIS A C 1
ATOM 974 O O . HIS A 1 146 ? 25.205 42.392 13.011 1.00 58.46 126 HIS A O 1
ATOM 981 N N . LYS A 1 147 ? 23.278 41.945 14.106 1.00 59.15 127 LYS A N 1
ATOM 982 C CA . LYS A 1 147 ? 23.707 40.623 14.571 1.00 59.00 127 LYS A CA 1
ATOM 983 C C . LYS A 1 147 ? 25.191 40.719 14.916 1.00 57.69 127 LYS A C 1
ATOM 984 O O . LYS A 1 147 ? 26.028 40.074 14.284 1.00 57.57 127 LYS A O 1
ATOM 990 N N . ALA A 1 148 ? 25.493 41.537 15.924 1.00 56.11 128 ALA A N 1
ATOM 991 C CA . ALA A 1 148 ? 26.859 41.803 16.376 1.00 54.37 128 ALA A CA 1
ATOM 992 C C . ALA A 1 148 ? 27.679 40.635 16.926 1.00 53.27 128 ALA A C 1
ATOM 993 O O . ALA A 1 148 ? 28.875 40.790 17.177 1.00 51.99 128 ALA A O 1
ATOM 995 N N . ASP A 1 149 ? 27.054 39.478 17.119 1.00 53.68 129 ASP A N 1
ATOM 996 C CA . ASP A 1 149 ? 27.767 38.315 17.650 1.00 54.09 129 ASP A CA 1
ATOM 997 C C . ASP A 1 149 ? 28.825 37.817 16.674 1.00 54.64 129 ASP A C 1
ATOM 998 O O . ASP A 1 149 ? 29.766 37.126 17.063 1.00 54.90 129 ASP A O 1
ATOM 1003 N N . GLU A 1 150 ? 28.681 38.180 15.406 1.00 55.10 130 GLU A N 1
ATOM 1004 C CA . GLU A 1 150 ? 29.644 37.769 14.396 1.00 55.60 130 GLU A CA 1
ATOM 1005 C C . GLU A 1 150 ? 30.393 38.960 13.807 1.00 55.09 130 GLU A C 1
ATOM 1006 O O . GLU A 1 150 ? 30.604 39.040 12.598 1.00 55.22 130 GLU A O 1
ATOM 1012 N N . LYS A 1 151 ? 30.785 39.885 14.678 1.00 54.62 131 LYS A N 1
ATOM 1013 C CA . LYS A 1 151 ? 31.532 41.071 14.280 1.00 53.91 131 LYS A CA 1
ATOM 1014 C C . LYS A 1 151 ? 32.493 41.433 15.402 1.00 53.05 131 LYS A C 1
ATOM 1015 O O . LYS A 1 151 ? 33.624 41.847 15.152 1.00 53.77 131 LYS A O 1
ATOM 1021 N N . TYR A 1 152 ? 32.036 41.278 16.642 1.00 51.62 132 TYR A N 1
ATOM 1022 C CA . TYR A 1 152 ? 32.868 41.577 17.804 1.00 50.33 132 TYR A CA 1
ATOM 1023 C C . TYR A 1 152 ? 33.065 40.344 18.673 1.00 48.25 132 TYR A C 1
ATOM 1024 O O . TYR A 1 152 ? 32.099 39.753 19.163 1.00 48.33 132 TYR A O 1
ATOM 1033 N N . PRO A 1 153 ? 34.327 39.938 18.874 1.00 46.78 133 PRO A N 1
ATOM 1034 C CA . PRO A 1 153 ? 34.652 38.769 19.693 1.00 43.85 133 PRO A CA 1
ATOM 1035 C C . PRO A 1 153 ? 33.961 38.849 21.049 1.00 41.55 133 PRO A C 1
ATOM 1036 O O . PRO A 1 153 ? 33.488 37.841 21.573 1.00 39.79 133 PRO A O 1
ATOM 1040 N N . LEU A 1 154 ? 33.910 40.056 21.609 1.00 39.29 134 LEU A N 1
ATOM 1041 C CA . LEU A 1 154 ? 33.272 40.291 22.900 1.00 37.79 134 LEU A CA 1
ATOM 1042 C C . LEU A 1 154 ? 31.797 39.889 22.916 1.00 36.15 134 LEU A C 1
ATOM 1043 O O . LEU A 1 154 ? 31.325 39.303 23.889 1.00 35.24 134 LEU A O 1
ATOM 1048 N N . VAL A 1 155 ? 31.068 40.210 21.849 1.00 34.49 135 VAL A N 1
ATOM 1049 C CA . VAL A 1 155 ? 29.651 39.868 21.776 1.00 34.54 135 VAL A CA 1
ATOM 1050 C C . VAL A 1 155 ? 29.486 38.367 21.558 1.00 33.94 135 VAL A C 1
ATOM 1051 O O . VAL A 1 155 ? 28.597 37.751 22.141 1.00 33.45 135 VAL A O 1
ATOM 1055 N N . ALA A 1 156 ? 30.340 37.779 20.724 1.00 33.31 136 ALA A N 1
ATOM 1056 C CA . ALA A 1 156 ? 30.277 36.338 20.483 1.00 32.75 136 ALA A CA 1
ATOM 1057 C C . ALA A 1 156 ? 30.495 35.610 21.811 1.00 31.46 136 ALA A C 1
ATOM 1058 O O . ALA A 1 156 ? 29.851 34.599 22.087 1.00 32.11 136 ALA A O 1
ATOM 1060 N N . ALA A 1 157 ? 31.403 36.130 22.632 1.00 31.68 137 ALA A N 1
ATOM 1061 C CA . ALA A 1 157 ? 31.690 35.535 23.937 1.00 31.39 137 ALA A CA 1
ATOM 1062 C C . ALA A 1 157 ? 30.449 35.636 24.831 1.00 30.33 137 ALA A C 1
ATOM 1063 O O . ALA A 1 157 ? 30.118 34.711 25.577 1.00 29.28 137 ALA A O 1
ATOM 1065 N N . ALA A 1 158 ? 29.772 36.773 24.743 1.00 28.88 138 ALA A N 1
ATOM 1066 C CA . ALA A 1 158 ? 28.559 37.012 25.513 1.00 28.18 138 ALA A CA 1
ATOM 1067 C C . ALA A 1 158 ? 27.502 35.991 25.096 1.00 27.17 138 ALA A C 1
ATOM 1068 O O . ALA A 1 158 ? 26.784 35.448 25.936 1.00 24.05 138 ALA A O 1
ATOM 1070 N N . SER A 1 159 ? 27.425 35.730 23.793 1.00 26.55 139 SER A N 1
ATOM 1071 C CA . SER A 1 159 ? 26.463 34.774 23.249 1.00 27.09 139 SER A CA 1
ATOM 1072 C C . SER A 1 159 ? 26.719 33.373 23.814 1.00 25.66 139 SER A C 1
ATOM 1073 O O . SER A 1 159 ? 25.788 32.654 24.195 1.00 24.54 139 SER A O 1
ATOM 1076 N N . ILE A 1 160 ? 27.986 32.984 23.870 1.00 25.69 140 ILE A N 1
ATOM 1077 C CA . ILE A 1 160 ? 28.342 31.671 24.399 1.00 24.74 140 ILE A CA 1
ATOM 1078 C C . ILE A 1 160 ? 27.900 31.529 25.859 1.00 24.02 140 ILE A C 1
ATOM 1079 O O . ILE A 1 160 ? 27.278 30.536 26.230 1.00 24.82 140 ILE A O 1
ATOM 1084 N N . ILE A 1 161 ? 28.209 32.530 26.681 1.00 24.50 141 ILE A N 1
ATOM 1085 C CA . ILE A 1 161 ? 27.827 32.504 28.087 1.00 23.12 141 ILE A CA 1
ATOM 1086 C C . ILE A 1 161 ? 26.301 32.391 28.243 1.00 23.55 141 ILE A C 1
ATOM 1087 O O . ILE A 1 161 ? 25.814 31.549 28.991 1.00 23.38 141 ILE A O 1
ATOM 1092 N N . ALA A 1 162 ? 25.551 33.229 27.530 1.00 22.48 142 ALA A N 1
ATOM 1093 C CA . ALA A 1 162 ? 24.086 33.194 27.616 1.00 22.64 142 ALA A CA 1
ATOM 1094 C C . ALA A 1 162 ? 23.514 31.837 27.191 1.00 22.62 142 ALA A C 1
ATOM 1095 O O . ALA A 1 162 ? 22.664 31.269 27.899 1.00 21.42 142 ALA A O 1
ATOM 1097 N N . LYS A 1 163 ? 23.967 31.320 26.045 1.00 21.85 143 LYS A N 1
ATOM 1098 C CA . LYS A 1 163 ? 23.499 30.012 25.548 1.00 23.59 143 LYS A CA 1
ATOM 1099 C C . LYS A 1 163 ? 23.769 28.855 26.529 1.00 23.34 143 LYS A C 1
ATOM 1100 O O . LYS A 1 163 ? 22.905 28.006 26.752 1.00 21.30 143 LYS A O 1
ATOM 1106 N N . VAL A 1 164 ? 24.976 28.799 27.086 1.00 22.28 144 VAL A N 1
ATOM 1107 C CA . VAL A 1 164 ? 25.311 27.723 28.023 1.00 22.50 144 VAL A CA 1
ATOM 1108 C C . VAL A 1 164 ? 24.410 27.781 29.271 1.00 22.13 144 VAL A C 1
ATOM 1109 O O . VAL A 1 164 ? 23.885 26.762 29.708 1.00 23.14 144 VAL A O 1
ATOM 1113 N N . GLU A 1 165 ? 24.214 28.973 29.828 1.00 23.62 145 GLU A N 1
ATOM 1114 C CA . GLU A 1 165 ? 23.357 29.113 31.003 1.00 24.29 145 GLU A CA 1
ATOM 1115 C C . GLU A 1 165 ? 21.934 28.675 30.685 1.00 22.88 145 GLU A C 1
ATOM 1116 O O . GLU A 1 165 ? 21.296 27.962 31.471 1.00 23.33 145 GLU A O 1
ATOM 1122 N N . ARG A 1 166 ? 21.429 29.090 29.531 1.00 22.36 146 ARG A N 1
ATOM 1123 C CA . ARG A 1 166 ? 20.075 28.701 29.148 1.00 23.40 146 ARG A CA 1
ATOM 1124 C C . ARG A 1 166 ? 19.975 27.178 29.036 1.00 24.79 146 ARG A C 1
ATOM 1125 O O . ARG A 1 166 ? 19.057 26.558 29.586 1.00 24.43 146 ARG A O 1
ATOM 1133 N N . GLU A 1 167 ? 20.924 26.588 28.314 1.00 25.34 147 GLU A N 1
ATOM 1134 C CA . GLU A 1 167 ? 20.977 25.140 28.102 1.00 27.18 147 GLU A CA 1
ATOM 1135 C C . GLU A 1 167 ? 20.938 24.308 29.378 1.00 26.54 147 GLU A C 1
ATOM 1136 O O . GLU A 1 167 ? 20.287 23.262 29.418 1.00 24.97 147 GLU A O 1
ATOM 1142 N N . ARG A 1 168 ? 21.656 24.753 30.409 1.00 26.26 148 ARG A N 1
ATOM 1143 C CA . ARG A 1 168 ? 21.692 24.019 31.667 1.00 27.93 148 ARG A CA 1
ATOM 1144 C C . ARG A 1 168 ? 20.301 23.985 32.280 1.00 27.95 148 ARG A C 1
ATOM 1145 O O . ARG A 1 168 ? 19.874 22.962 32.812 1.00 27.17 148 ARG A O 1
ATOM 1153 N N . GLU A 1 169 ? 19.597 25.110 32.207 1.00 27.09 149 GLU A N 1
ATOM 1154 C CA . GLU A 1 169 ? 18.246 25.169 32.759 1.00 28.73 149 GLU A CA 1
ATOM 1155 C C . GLU A 1 169 ? 17.312 24.254 31.961 1.00 27.44 149 GLU A C 1
ATOM 1156 O O . GLU A 1 169 ? 16.494 23.533 32.532 1.00 26.07 149 GLU A O 1
ATOM 1162 N N . ILE A 1 170 ? 17.440 24.286 30.636 1.00 27.58 150 ILE A N 1
ATOM 1163 C CA . ILE A 1 170 ? 16.601 23.455 29.778 1.00 26.42 150 ILE A CA 1
ATOM 1164 C C . ILE A 1 170 ? 16.779 21.984 30.146 1.00 28.12 150 ILE A C 1
ATOM 1165 O O . ILE A 1 170 ? 15.802 21.234 30.260 1.00 27.33 150 ILE A O 1
ATOM 1170 N N . GLU A 1 171 ? 18.026 21.581 30.361 1.00 28.58 151 GLU A N 1
ATOM 1171 C CA . GLU A 1 171 ? 18.325 20.199 30.708 1.00 31.00 151 GLU A CA 1
ATOM 1172 C C . GLU A 1 171 ? 17.681 19.835 32.042 1.00 30.87 151 GLU A C 1
ATOM 1173 O O . GLU A 1 171 ? 17.086 18.765 32.184 1.00 30.46 151 GLU A O 1
ATOM 1179 N N . ARG A 1 172 ? 17.800 20.737 33.012 1.00 30.14 152 ARG A N 1
ATOM 1180 C CA . ARG A 1 172 ? 17.217 20.541 34.329 1.00 32.38 152 ARG A CA 1
ATOM 1181 C C . ARG A 1 172 ? 15.701 20.320 34.174 1.00 30.87 152 ARG A C 1
ATOM 1182 O O . ARG A 1 172 ? 15.129 19.430 34.802 1.00 31.42 152 ARG A O 1
ATOM 1190 N N . LEU A 1 173 ? 15.071 21.125 33.319 1.00 29.39 153 LEU A N 1
ATOM 1191 C CA . LEU A 1 173 ? 13.633 21.039 33.067 1.00 28.44 153 LEU A CA 1
ATOM 1192 C C . LEU A 1 173 ? 13.211 19.721 32.424 1.00 30.22 153 LEU A C 1
ATOM 1193 O O . LEU A 1 173 ? 12.189 19.144 32.797 1.00 28.43 153 LEU A O 1
ATOM 1198 N N . LYS A 1 174 ? 13.985 19.258 31.446 1.00 30.35 154 LYS A N 1
ATOM 1199 C CA . LYS A 1 174 ? 13.676 17.999 30.779 1.00 32.54 154 LYS A CA 1
ATOM 1200 C C . LYS A 1 174 ? 13.795 16.861 31.782 1.00 33.54 154 LYS A C 1
ATOM 1201 O O . LYS A 1 174 ? 13.064 15.878 31.715 1.00 34.63 154 LYS A O 1
ATOM 1207 N N . GLU A 1 175 ? 14.725 17.005 32.713 1.00 34.29 155 GLU A N 1
ATOM 1208 C CA . GLU A 1 175 ? 14.930 16.002 33.745 1.00 36.99 155 GLU A CA 1
ATOM 1209 C C . GLU A 1 175 ? 13.645 15.884 34.572 1.00 37.60 155 GLU A C 1
ATOM 1210 O O . GLU A 1 175 ? 13.235 14.787 34.963 1.00 37.88 155 GLU A O 1
ATOM 1216 N N . LYS A 1 176 ? 13.007 17.024 34.817 1.00 36.50 156 LYS A N 1
ATOM 1217 C CA . LYS A 1 176 ? 11.775 17.072 35.600 1.00 36.95 156 LYS A CA 1
ATOM 1218 C C . LYS A 1 176 ? 10.478 16.797 34.829 1.00 36.33 156 LYS A C 1
ATOM 1219 O O . LYS A 1 176 ? 9.644 16.009 35.280 1.00 36.67 156 LYS A O 1
ATOM 1225 N N . PHE A 1 177 ? 10.314 17.428 33.668 1.00 34.63 157 PHE A N 1
ATOM 1226 C CA . PHE A 1 177 ? 9.085 17.289 32.882 1.00 34.23 157 PHE A CA 1
ATOM 1227 C C . PHE A 1 177 ? 9.117 16.414 31.625 1.00 35.34 157 PHE A C 1
ATOM 1228 O O . PHE A 1 177 ? 8.106 16.311 30.925 1.00 35.99 157 PHE A O 1
ATOM 1236 N N . GLY A 1 178 ? 10.256 15.787 31.339 1.00 35.50 158 GLY A N 1
ATOM 1237 C CA . GLY A 1 178 ? 10.362 14.950 30.155 1.00 35.43 158 GLY A CA 1
ATOM 1238 C C . GLY A 1 178 ? 10.928 15.720 28.970 1.00 35.53 158 GLY A C 1
ATOM 1239 O O . GLY A 1 178 ? 11.134 16.932 29.048 1.00 34.88 158 GLY A O 1
ATOM 1240 N N . ASP A 1 179 ? 11.184 15.029 27.864 1.00 35.45 159 ASP A N 1
ATOM 1241 C CA . ASP A 1 179 ? 11.731 15.696 26.689 1.00 34.76 159 ASP A CA 1
ATOM 1242 C C . ASP A 1 179 ? 10.647 16.441 25.915 1.00 33.99 159 ASP A C 1
ATOM 1243 O O . ASP A 1 179 ? 9.826 15.826 25.237 1.00 33.91 159 ASP A O 1
ATOM 1248 N N . PHE A 1 180 ? 10.658 17.768 26.016 1.00 31.94 160 PHE A N 1
ATOM 1249 C CA . PHE A 1 180 ? 9.685 18.606 25.323 1.00 31.15 160 PHE A CA 1
ATOM 1250 C C . PHE A 1 180 ? 10.291 19.216 24.058 1.00 31.03 160 PHE A C 1
ATOM 1251 O O . PHE A 1 180 ? 9.758 20.176 23.506 1.00 29.73 160 PHE A O 1
ATOM 1259 N N . GLY A 1 181 ? 11.409 18.657 23.604 1.00 31.63 161 GLY A N 1
ATOM 1260 C CA . GLY A 1 181 ? 12.051 19.182 22.418 1.00 32.95 161 GLY A CA 1
ATOM 1261 C C . GLY A 1 181 ? 12.906 20.399 22.720 1.00 33.61 161 GLY A C 1
ATOM 1262 O O . GLY A 1 181 ? 13.401 20.553 23.837 1.00 34.85 161 GLY A O 1
ATOM 1263 N N . SER A 1 182 ? 13.067 21.272 21.732 1.00 34.08 162 SER A N 1
ATOM 1264 C CA . SER A 1 182 ? 13.893 22.466 21.888 1.00 35.88 162 SER A CA 1
ATOM 1265 C C . SER A 1 182 ? 13.259 23.546 22.748 1.00 36.00 162 SER A C 1
ATOM 1266 O O . SER A 1 182 ? 13.957 24.244 23.481 1.00 35.89 162 SER A O 1
ATOM 1269 N N . GLY A 1 183 ? 11.940 23.682 22.657 1.00 37.05 163 GLY A N 1
ATOM 1270 C CA . GLY A 1 183 ? 11.254 24.701 23.429 1.00 38.24 163 GLY A CA 1
ATOM 1271 C C . GLY A 1 183 ? 10.804 25.834 22.526 1.00 39.09 163 GLY A C 1
ATOM 1272 O O . GLY A 1 183 ? 10.266 26.839 22.991 1.00 38.82 163 GLY A O 1
ATOM 1273 N N . TYR A 1 184 ? 11.042 25.675 21.226 1.00 39.96 164 TYR A N 1
ATOM 1274 C CA . TYR A 1 184 ? 10.636 26.675 20.243 1.00 40.54 164 TYR A CA 1
ATOM 1275 C C . TYR A 1 184 ? 9.375 26.204 19.528 1.00 41.37 164 TYR A C 1
ATOM 1276 O O . TYR A 1 184 ? 9.210 25.012 19.264 1.00 41.52 164 TYR A O 1
ATOM 1285 N N . ALA A 1 185 ? 8.493 27.149 19.214 1.00 43.11 165 ALA A N 1
ATOM 1286 C CA . ALA A 1 185 ? 7.230 26.845 18.548 1.00 45.57 165 ALA A CA 1
ATOM 1287 C C . ALA A 1 185 ? 7.398 26.067 17.245 1.00 48.22 165 ALA A C 1
ATOM 1288 O O . ALA A 1 185 ? 6.478 25.384 16.792 1.00 49.04 165 ALA A O 1
ATOM 1290 N N . SER A 1 186 ? 8.577 26.164 16.646 1.00 50.27 166 SER A N 1
ATOM 1291 C CA . SER A 1 186 ? 8.840 25.480 15.393 1.00 51.48 166 SER A CA 1
ATOM 1292 C C . SER A 1 186 ? 9.026 23.981 15.579 1.00 51.80 166 SER A C 1
ATOM 1293 O O . SER A 1 186 ? 8.497 23.184 14.799 1.00 52.90 166 SER A O 1
ATOM 1296 N N . ASP A 1 187 ? 9.771 23.597 16.610 1.00 50.65 167 ASP A N 1
ATOM 1297 C CA . ASP A 1 187 ? 10.012 22.186 16.882 1.00 50.14 167 ASP A CA 1
ATOM 1298 C C . ASP A 1 187 ? 8.683 21.431 17.007 1.00 49.91 167 ASP A C 1
ATOM 1299 O O . ASP A 1 187 ? 7.868 21.724 17.885 1.00 50.16 167 ASP A O 1
ATOM 1304 N N . PRO A 1 188 ? 8.447 20.451 16.118 1.00 49.12 168 PRO A N 1
ATOM 1305 C CA . PRO A 1 188 ? 7.219 19.648 16.114 1.00 47.67 168 PRO A CA 1
ATOM 1306 C C . PRO A 1 188 ? 6.961 19.003 17.470 1.00 46.36 168 PRO A C 1
ATOM 1307 O O . PRO A 1 188 ? 5.832 18.976 17.952 1.00 45.36 168 PRO A O 1
ATOM 1311 N N . ARG A 1 189 ? 8.025 18.478 18.067 1.00 45.30 169 ARG A N 1
ATOM 1312 C CA . ARG A 1 189 ? 7.955 17.835 19.372 1.00 45.52 169 ARG A CA 1
ATOM 1313 C C . ARG A 1 189 ? 7.422 18.817 20.422 1.00 43.69 169 ARG A C 1
ATOM 1314 O O . ARG A 1 189 ? 6.646 18.445 21.304 1.00 42.89 169 ARG A O 1
ATOM 1322 N N . THR A 1 190 ? 7.837 20.073 20.316 1.00 41.87 170 THR A N 1
ATOM 1323 C CA . THR A 1 190 ? 7.397 21.094 21.254 1.00 40.70 170 THR A CA 1
ATOM 1324 C C . THR A 1 190 ? 5.896 21.384 21.124 1.00 41.21 170 THR A C 1
ATOM 1325 O O . THR A 1 190 ? 5.185 21.482 22.118 1.00 39.23 170 THR A O 1
ATOM 1329 N N . ARG A 1 191 ? 5.421 21.509 19.891 1.00 41.66 171 ARG A N 1
ATOM 1330 C CA . ARG A 1 191 ? 4.014 21.788 19.637 1.00 42.86 171 ARG A CA 1
ATOM 1331 C C . ARG A 1 191 ? 3.149 20.679 20.190 1.00 42.67 171 ARG A C 1
ATOM 1332 O O . ARG A 1 191 ? 2.153 20.939 20.855 1.00 42.67 171 ARG A O 1
ATOM 1340 N N . GLU A 1 192 ? 3.530 19.438 19.912 1.00 42.53 172 GLU A N 1
ATOM 1341 C CA . GLU A 1 192 ? 2.768 18.295 20.399 1.00 43.45 172 GLU A CA 1
ATOM 1342 C C . GLU A 1 192 ? 2.691 18.289 21.915 1.00 41.46 172 GLU A C 1
ATOM 1343 O O . GLU A 1 192 ? 1.606 18.245 22.488 1.00 41.61 172 GLU A O 1
ATOM 1349 N N . VAL A 1 193 ? 3.855 18.305 22.558 1.00 39.90 173 VAL A N 1
ATOM 1350 C CA . VAL A 1 193 ? 3.917 18.287 24.008 1.00 37.91 173 VAL A CA 1
ATOM 1351 C C . VAL A 1 193 ? 3.087 19.434 24.584 1.00 37.25 173 VAL A C 1
ATOM 1352 O O . VAL A 1 193 ? 2.301 19.226 25.502 1.00 36.78 173 VAL A O 1
ATOM 1356 N N . LEU A 1 194 ? 3.240 20.635 24.033 1.00 36.88 174 LEU A N 1
ATOM 1357 C CA . LEU A 1 194 ? 2.475 21.789 24.501 1.00 37.26 174 LEU A CA 1
ATOM 1358 C C . LEU A 1 194 ? 0.979 21.538 24.406 1.00 38.18 174 LEU A C 1
ATOM 1359 O O . LEU A 1 194 ? 0.208 21.931 25.284 1.00 35.35 174 LEU A O 1
ATOM 1364 N N . LYS A 1 195 ? 0.574 20.891 23.321 1.00 39.78 175 LYS A N 1
ATOM 1365 C CA . LYS A 1 195 ? -0.828 20.589 23.097 1.00 40.89 175 LYS A CA 1
ATOM 1366 C C . LYS A 1 195 ? -1.382 19.689 24.199 1.00 39.80 175 LYS A C 1
ATOM 1367 O O . LYS A 1 195 ? -2.422 19.985 24.778 1.00 39.87 175 LYS A O 1
ATOM 1373 N N . GLU A 1 196 ? -0.691 18.600 24.511 1.00 38.84 176 GLU A N 1
ATOM 1374 C CA . GLU A 1 196 ? -1.206 17.722 25.547 1.00 39.45 176 GLU A CA 1
ATOM 1375 C C . GLU A 1 196 ? -1.164 18.348 26.937 1.00 37.12 176 GLU A C 1
ATOM 1376 O O . GLU A 1 196 ? -2.060 18.109 27.743 1.00 35.81 176 GLU A O 1
ATOM 1382 N N . TRP A 1 197 ? -0.145 19.151 27.230 1.00 34.50 177 TRP A N 1
ATOM 1383 C CA . TRP A 1 197 ? -0.089 19.796 28.541 1.00 32.75 177 TRP A CA 1
ATOM 1384 C C . TRP A 1 197 ? -1.303 20.718 28.691 1.00 32.01 177 TRP A C 1
ATOM 1385 O O . TRP A 1 197 ? -1.933 20.774 29.748 1.00 31.91 177 TRP A O 1
ATOM 1396 N N . ILE A 1 198 ? -1.634 21.436 27.624 1.00 32.11 178 ILE A N 1
ATOM 1397 C CA . ILE A 1 198 ? -2.776 22.345 27.647 1.00 32.77 178 ILE A CA 1
ATOM 1398 C C . ILE A 1 198 ? -4.080 21.577 27.859 1.00 35.07 178 ILE A C 1
ATOM 1399 O O . ILE A 1 198 ? -4.932 21.986 28.655 1.00 34.27 178 ILE A O 1
ATOM 1404 N N . ALA A 1 199 ? -4.219 20.456 27.157 1.00 34.42 179 ALA A N 1
ATOM 1405 C CA . ALA A 1 199 ? -5.408 19.621 27.269 1.00 35.48 179 ALA A CA 1
ATOM 1406 C C . ALA A 1 199 ? -5.543 19.002 28.662 1.00 35.41 179 ALA A C 1
ATOM 1407 O O . ALA A 1 199 ? -6.650 18.710 29.106 1.00 36.64 179 ALA A O 1
ATOM 1409 N N . SER A 1 200 ? -4.424 18.803 29.354 1.00 33.94 180 SER A N 1
ATOM 1410 C CA . SER A 1 200 ? -4.470 18.205 30.687 1.00 32.32 180 SER A CA 1
ATOM 1411 C C . SER A 1 200 ? -4.961 19.204 31.733 1.00 31.19 180 SER A C 1
ATOM 1412 O O . SER A 1 200 ? -5.378 18.818 32.820 1.00 31.67 180 SER A O 1
ATOM 1415 N N . GLY A 1 201 ? -4.912 20.487 31.401 1.00 29.82 181 GLY A N 1
ATOM 1416 C CA . GLY A 1 201 ? -5.355 21.492 32.346 1.00 29.54 181 GLY A CA 1
ATOM 1417 C C . GLY A 1 201 ? -4.326 21.739 33.435 1.00 29.45 181 GLY A C 1
ATOM 1418 O O . GLY A 1 201 ? -4.550 22.555 34.337 1.00 29.18 181 GLY A O 1
ATOM 1419 N N . ARG A 1 202 ? -3.200 21.029 33.348 1.00 28.85 182 ARG A N 1
ATOM 1420 C CA . ARG A 1 202 ? -2.100 21.156 34.308 1.00 29.07 182 ARG A CA 1
ATOM 1421 C C . ARG A 1 202 ? -0.794 21.435 33.549 1.00 28.04 182 ARG A C 1
ATOM 1422 O O . ARG A 1 202 ? -0.025 20.524 33.238 1.00 27.31 182 ARG A O 1
ATOM 1430 N N . ILE A 1 203 ? -0.555 22.709 33.273 1.00 28.11 183 ILE A N 1
ATOM 1431 C CA . ILE A 1 203 ? 0.617 23.125 32.520 1.00 28.19 183 ILE A CA 1
ATOM 1432 C C . ILE A 1 203 ? 1.838 23.423 33.380 1.00 28.24 183 ILE A C 1
ATOM 1433 O O . ILE A 1 203 ? 1.757 24.175 34.350 1.00 26.98 183 ILE A O 1
ATOM 1438 N N . PRO A 1 204 ? 2.995 22.828 33.034 1.00 28.89 184 PRO A N 1
ATOM 1439 C CA . PRO A 1 204 ? 4.199 23.091 33.829 1.00 28.18 184 PRO A CA 1
ATOM 1440 C C . PRO A 1 204 ? 4.540 24.581 33.936 1.00 27.41 184 PRO A C 1
ATOM 1441 O O . PRO A 1 204 ? 4.229 25.386 33.049 1.00 25.61 184 PRO A O 1
ATOM 1445 N N . SER A 1 205 ? 5.187 24.934 35.036 1.00 27.00 185 SER A N 1
ATOM 1446 C CA . SER A 1 205 ? 5.558 26.310 35.319 1.00 27.76 185 SER A CA 1
ATOM 1447 C C . SER A 1 205 ? 6.541 26.937 34.336 1.00 27.34 185 SER A C 1
ATOM 1448 O O . SER A 1 205 ? 6.621 28.164 34.232 1.00 27.61 185 SER A O 1
ATOM 1451 N N . CYS A 1 206 ? 7.271 26.103 33.607 1.00 26.49 186 CYS A N 1
ATOM 1452 C CA . CYS A 1 206 ? 8.267 26.597 32.665 1.00 27.26 186 CYS A CA 1
ATOM 1453 C C . CYS A 1 206 ? 7.716 27.107 31.339 1.00 26.32 186 CYS A C 1
ATOM 1454 O O . CYS A 1 206 ? 8.477 27.549 30.483 1.00 26.27 186 CYS A O 1
ATOM 1457 N N . VAL A 1 207 ? 6.399 27.045 31.168 1.00 27.11 187 VAL A N 1
ATOM 1458 C CA . VAL A 1 207 ? 5.762 27.520 29.939 1.00 26.56 187 VAL A CA 1
ATOM 1459 C C . VAL A 1 207 ? 5.379 29.004 30.050 1.00 27.19 187 VAL A C 1
ATOM 1460 O O . VAL A 1 207 ? 4.787 29.424 31.048 1.00 26.05 187 VAL A O 1
ATOM 1464 N N . ARG A 1 208 ? 5.741 29.796 29.039 1.00 25.83 188 ARG A N 1
ATOM 1465 C CA . ARG A 1 208 ? 5.414 31.218 29.027 1.00 29.12 188 ARG A CA 1
ATOM 1466 C C . ARG A 1 208 ? 3.954 31.350 28.577 1.00 30.96 188 ARG A C 1
ATOM 1467 O O . ARG A 1 208 ? 3.650 31.272 27.386 1.00 32.22 188 ARG A O 1
ATOM 1475 N N . MET A 1 209 ? 3.060 31.550 29.539 1.00 32.78 189 MET A N 1
ATOM 1476 C CA . MET A 1 209 ? 1.631 31.657 29.261 1.00 35.29 189 MET A CA 1
ATOM 1477 C C . MET A 1 209 ? 1.196 32.828 28.385 1.00 36.72 189 MET A C 1
ATOM 1478 O O . MET A 1 209 ? 0.242 32.705 27.610 1.00 37.81 189 MET A O 1
ATOM 1483 N N . ARG A 1 210 ? 1.882 33.958 28.505 1.00 37.92 190 ARG A N 1
ATOM 1484 C CA . ARG A 1 210 ? 1.527 35.137 27.731 1.00 40.40 190 ARG A CA 1
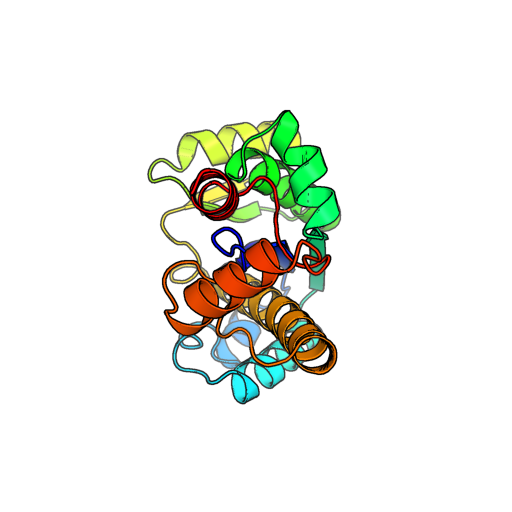ATOM 1485 C C . ARG A 1 210 ? 2.041 35.093 26.306 1.00 41.15 190 ARG A C 1
ATOM 1486 O O . ARG A 1 210 ? 1.904 36.061 25.556 1.00 41.21 190 ARG A O 1
ATOM 1494 N N . TRP A 1 211 ? 2.620 33.965 25.922 1.00 41.59 191 TRP A N 1
ATOM 1495 C CA . TRP A 1 211 ? 3.149 33.834 24.579 1.00 42.61 191 TRP A CA 1
ATOM 1496 C C . TRP A 1 211 ? 2.030 33.664 23.558 1.00 43.84 191 TRP A C 1
ATOM 1497 O O . TRP A 1 211 ? 1.033 32.995 23.824 1.00 43.46 191 TRP A O 1
ATOM 1508 N N . LYS A 1 212 ? 2.204 34.282 22.394 1.00 45.54 192 LYS A N 1
ATOM 1509 C CA . LYS A 1 212 ? 1.215 34.215 21.325 1.00 47.64 192 LYS A CA 1
ATOM 1510 C C . LYS A 1 212 ? 0.839 32.776 20.998 1.00 47.66 192 LYS A C 1
ATOM 1511 O O . LYS A 1 212 ? -0.335 32.457 20.826 1.00 48.44 192 LYS A O 1
ATOM 1517 N N . THR A 1 213 ? 1.846 31.914 20.911 1.00 48.05 193 THR A N 1
ATOM 1518 C CA . THR A 1 213 ? 1.637 30.503 20.605 1.00 47.98 193 THR A CA 1
ATOM 1519 C C . THR A 1 213 ? 0.684 29.823 21.593 1.00 47.94 193 THR A C 1
ATOM 1520 O O . THR A 1 213 ? -0.221 29.087 21.192 1.00 48.20 193 THR A O 1
ATOM 1524 N N . VAL A 1 214 ? 0.893 30.071 22.882 1.00 46.75 194 VAL A N 1
ATOM 1525 C CA . VAL A 1 214 ? 0.063 29.477 23.924 1.00 45.89 194 VAL A CA 1
ATOM 1526 C C . VAL A 1 214 ? -1.388 29.948 23.833 1.00 46.02 194 VAL A C 1
ATOM 1527 O O . VAL A 1 214 ? -2.315 29.137 23.882 1.00 45.03 194 VAL A O 1
ATOM 1531 N N . SER A 1 215 ? -1.585 31.255 23.703 1.00 46.90 195 SER A N 1
ATOM 1532 C CA . SER A 1 215 ? -2.932 31.808 23.594 1.00 49.01 195 SER A CA 1
ATOM 1533 C C . SER A 1 215 ? -3.693 31.162 22.437 1.00 48.98 195 SER A C 1
ATOM 1534 O O . SER A 1 215 ? -4.814 3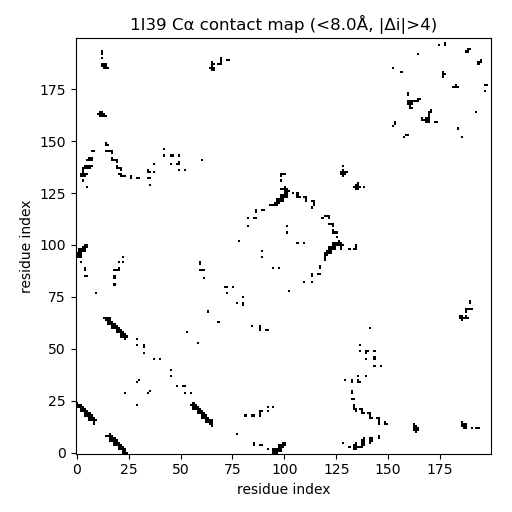0.672 22.611 1.00 49.18 195 SER A O 1
ATOM 1537 N N . ASN A 1 216 ? -3.075 31.156 21.258 1.00 49.10 196 ASN A N 1
ATOM 1538 C CA . ASN A 1 216 ? -3.697 30.575 20.076 1.00 48.47 196 ASN A CA 1
ATOM 1539 C C . ASN A 1 216 ? -4.024 29.096 20.257 1.00 48.49 196 ASN A C 1
ATOM 1540 O O . ASN A 1 216 ? -4.977 28.595 19.669 1.00 48.72 196 ASN A O 1
ATOM 1545 N N . LEU A 1 217 ? -3.243 28.393 21.068 1.00 49.16 197 LEU A N 1
ATOM 1546 C CA . LEU A 1 217 ? -3.504 26.979 21.303 1.00 50.08 197 LEU A CA 1
ATOM 1547 C C . LEU A 1 217 ? -4.602 26.784 22.341 1.00 51.93 197 LEU A C 1
ATOM 1548 O O . LEU A 1 217 ? -5.320 25.780 22.317 1.00 52.51 197 LEU A O 1
ATOM 1553 N N . ARG A 1 218 ? -4.728 27.738 23.257 1.00 53.36 198 ARG A N 1
ATOM 1554 C CA . ARG A 1 218 ? -5.752 27.652 24.290 1.00 55.35 198 ARG A CA 1
ATOM 1555 C C . ARG A 1 218 ? -7.085 28.082 23.699 1.00 57.47 198 ARG A C 1
ATOM 1556 O O . ARG A 1 218 ? -8.145 27.681 24.174 1.00 58.29 198 ARG A O 1
ATOM 1564 N N . GLN A 1 219 ? -7.022 28.908 22.660 1.00 59.59 199 GLN A N 1
ATOM 1565 C CA . GLN A 1 219 ? -8.225 29.367 21.983 1.00 61.93 199 GLN A CA 1
ATOM 1566 C C . GLN A 1 219 ? -8.690 28.271 21.022 1.00 63.03 199 GLN A C 1
ATOM 1567 O O . GLN A 1 219 ? -9.772 28.356 20.440 1.00 63.01 199 GLN A O 1
ATOM 1573 N N . LYS A 1 220 ? -7.851 27.247 20.869 1.00 64.29 200 LYS A N 1
ATOM 1574 C CA . LYS A 1 220 ? -8.152 26.090 20.025 1.00 64.99 200 LYS A CA 1
ATOM 1575 C C . LYS A 1 220 ? -8.641 24.942 20.910 1.00 65.75 200 LYS A C 1
ATOM 1576 O O . LYS A 1 220 ? -9.646 24.298 20.546 1.00 66.65 200 LYS A O 1
#

Secondary structure (DSSP, 8-state):
-EEEEEEE-TT-SBS-EEEEEEEES-HHHHHHTT-TT-TT--HHHHHHHHHHHHHHEEEEEEEE-HHHHHHHTTTS-HHHHHHHHHHHHHHHH--SEEEEEESSS--HHHHHHHHHHH-SEEEEEETGGGT-HHHHHHHHHHHHHHHHHHHHHHHHH----SSSTTSHHHHHHHHHHHHHT---TTB-TTSHHHHHHH--

Organism: Archaeoglobus fulgidus (strain ATCC 49558 / DSM 4304 / JCM 9628 / NBRC 100126 / VC-16) (NCBI:txid224325)

CATH classification: 3.30.420.10 (+1 more: 1.10.10.460)

B-factor: mean 39.48, std 10.63, range [21.3, 66.65]

Solvent-accessible surface area: 10845 Å² total; per-residue (Å²): 136,85,0,0,0,10,28,9,5,58,39,0,0,0,0,6,0,0,0,0,0,0,7,9,97,69,51,94,139,0,124,182,56,25,0,189,80,10,135,161,43,63,88,44,144,40,76,93,14,1,74,79,0,90,162,42,14,119,27,37,38,17,102,7,44,14,129,71,0,18,122,86,43,64,93,88,77,34,66,73,0,1,42,54,3,2,5,81,0,0,70,93,18,152,13,124,27,0,21,0,15,3,34,65,148,99,23,83,153,15,16,150,56,0,49,142,75,15,68,37,141,1,32,4,49,151,99,0,26,124,131,42,37,4,0,9,0,0,12,5,1,0,73,8,33,22,28,106,28,12,94,133,9,53,157,147,70,35,98,0,9,52,0,83,37,94,35,73,106,0,118,98,13,0,139,104,32,34,89,70,65,208,48,17,92,6,4,0,63,127,34,161,32,0,41,69,38,146,153,188

Nearest PDB structures (foldseek):
  3p83-assembly1_F  TM=9.607E-01  e=3.648E-36  Archaeoglobus fulgidus
  3p83-assembly1_E  TM=9.715E-01  e=2.968E-34  Archaeoglobus fulgidus
  1uax-assembly2_B  TM=9.267E-01  e=8.100E-23  Pyrococcus horikoshii OT3
  2dfe-assembly1_A  TM=9.017E-01  e=4.813E-20  Thermococcus kodakarensis KOD1
  1eke-assembly1_B  TM=9.365E-01  e=3.310E-19  Methanocaldococcus jannaschii

InterPro domains:
  IPR001352 Ribonuclease HII/HIII [PTHR10954] (3-200)
  IPR004649 Ribonuclease H2, subunit A [TIGR00729] (3-199)
  IPR012337 Ribonuclease H-like superfamily [SSF53098] (2-198)
  IPR020787 Ribonuclease HII, archaea [MF_00052_A] (1-199)
  IPR023160 Ribonuclease HII, helix-loop-helix cap domain superfamily [G3DSA:1.10.10.460] (156-205)
  IPR024567 Ribonuclease HII/HIII domain [PF01351] (3-194)
  IPR024567 Ribonuclease HII/HIII domain [PS51975] (1-203)
  IPR036397 Ribonuclease H superfamily [G3DSA:3.30.420.10] (1-155)